Protein AF-A0A9D4TKI8-F1 (afdb_monomer)

Sequence (216 aa):
MGRTKKAGSKKVAPALKLKKTAAKPSKASKKAQAAAKAGPVVINRAPVLELWVAVVAERQGFSFDEGLTFGKLVAGWFAQSKGRALGIYERKEEPSEQKRQARERRDRELGVEHVDCFGLHCLALRVGNEMHAVADGKAISPGSVRGSLTRAFGDRLEDVKEAMETLAAAIPPERIGKVAYHLYERFRPEWHGWGVKGELDLGGLAALAQDWQAHV

pLDDT: mean 85.66, std 19.53, range [34.78, 98.88]

Secondary structure (DSSP, 8-state):
----------PPPPP-------PPPPHHHHHHHHHHHHSPEEE-HHHHHHHHHHHHHHHTT--HHHHHHHHHHHHHHHHHHHHHHTTSS--PPPPPHHHHHHHHHHHHHTT-EEEEETTEEEEEEEETTEEEEEETTEEPPHHHHHHHHHHHHGGGHHHHHHHHHHHHHTS-HHHHHHHHHHHHHHHSPPP-STT--EEE-HHHHHHHHHHHHHT-

Solvent-accessible surface area (backbone atoms only — not comparable to full-atom values): 12372 Å² total; per-residue (Å²): 141,82,85,92,85,92,86,78,93,75,84,84,79,83,82,81,79,80,77,84,72,84,73,80,78,49,75,66,56,50,50,51,50,51,54,62,66,68,50,60,47,78,31,47,56,52,62,54,46,16,52,49,35,10,48,45,21,32,55,61,70,44,51,55,56,33,10,32,14,43,5,52,50,53,32,48,52,53,50,53,54,51,30,41,76,70,66,75,34,80,81,72,76,79,73,52,70,68,58,49,52,53,48,52,51,50,37,55,76,67,54,50,41,81,42,86,46,59,68,37,80,39,48,23,29,74,56,89,96,42,55,20,20,50,56,97,91,36,71,42,57,33,69,61,43,51,55,51,44,43,68,67,45,47,92,47,39,63,64,52,48,53,37,48,43,52,33,49,67,53,40,57,51,91,50,37,32,81,45,46,61,64,53,44,69,73,49,50,31,58,87,76,59,87,93,39,61,19,56,32,48,62,67,59,35,50,50,53,22,52,56,47,57,76,74,111

Mean predicted aligned error: 10.01 Å

Foldseek 3Di:
DDDDDDDDDDDDDDDDPPDPDPDDDDPVRVVVVVVVLQFWFWFDLLLLQLLLQLLLVVLLVAHSLQSNQVSNVVSVVVLVVVCVVVVVDDPDDDDPPVRVVVVVVLCVVQVWDFDQTLLDTFTWGDDPNHTFGDDPSDGDGSVVSVVVSCVGRPPCSVVSSVLSNLQSVLDHSVCCSVCSVVLSVQQGFDDPDPPGTGTGRSVSSNVNSVVSNVVD

Organism: Chlorella vulgaris (NCBI:txid3077)

Structure (mmCIF, N/CA/C/O backbone):
data_AF-A0A9D4TKI8-F1
#
_entry.id   AF-A0A9D4TKI8-F1
#
loop_
_atom_site.group_PDB
_atom_site.id
_atom_site.type_symbol
_atom_site.label_atom_id
_atom_site.label_alt_id
_atom_site.label_comp_id
_atom_site.label_asym_id
_atom_site.label_entity_id
_atom_site.label_seq_id
_atom_site.pdbx_PDB_ins_code
_atom_site.Cartn_x
_atom_site.Cartn_y
_atom_site.Cartn_z
_atom_site.occupancy
_atom_site.B_iso_or_equiv
_atom_site.auth_seq_id
_atom_site.auth_comp_id
_atom_site.auth_asym_id
_atom_site.auth_atom_id
_atom_site.pdbx_PDB_model_num
ATOM 1 N N . MET A 1 1 ? -45.454 66.213 -38.219 1.00 44.28 1 MET A N 1
ATOM 2 C CA . MET A 1 1 ? -45.255 65.092 -37.267 1.00 44.28 1 MET A CA 1
ATOM 3 C C . MET A 1 1 ? -44.323 65.579 -36.161 1.00 44.28 1 MET A C 1
ATOM 5 O O . MET A 1 1 ? -43.303 66.133 -36.511 1.00 44.28 1 MET A O 1
ATOM 9 N N . GLY A 1 2 ? -44.533 65.513 -34.850 1.00 38.38 2 GLY A N 1
ATOM 10 C CA . GLY A 1 2 ? -45.479 64.808 -33.992 1.00 38.38 2 GLY A CA 1
ATOM 11 C C . GLY A 1 2 ? -44.755 64.497 -32.665 1.00 38.38 2 GLY A C 1
ATOM 12 O O . GLY A 1 2 ? -43.916 63.614 -32.659 1.00 38.38 2 GLY A O 1
ATOM 13 N N . ARG A 1 3 ? -45.068 65.254 -31.595 1.00 39.66 3 ARG A N 1
ATOM 14 C CA . ARG A 1 3 ? -45.023 64.917 -30.141 1.00 39.66 3 ARG A CA 1
ATOM 15 C C . ARG A 1 3 ? -43.783 64.178 -29.571 1.00 39.66 3 ARG A C 1
ATOM 17 O O . ARG A 1 3 ? -43.589 63.003 -29.818 1.00 39.66 3 ARG A O 1
ATOM 24 N N . THR A 1 4 ? -42.894 64.843 -28.819 1.00 37.59 4 THR A N 1
ATOM 25 C CA . THR A 1 4 ? -42.8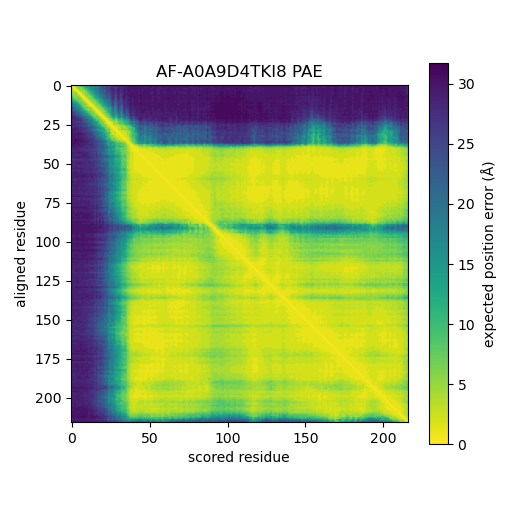75 65.086 -27.343 1.00 37.59 4 THR A CA 1
ATOM 26 C C . THR A 1 4 ? -42.580 63.899 -26.397 1.00 37.59 4 THR A C 1
ATOM 28 O O . THR A 1 4 ? -43.358 62.954 -26.355 1.00 37.59 4 THR A O 1
ATOM 31 N N . LYS A 1 5 ? -41.616 64.153 -25.480 1.00 38.09 5 LYS A N 1
ATOM 32 C CA . LYS A 1 5 ? -41.401 63.691 -24.072 1.00 38.09 5 LYS A CA 1
ATOM 33 C C . LYS A 1 5 ? -40.197 62.754 -23.854 1.00 38.09 5 LYS A C 1
ATOM 35 O O . LYS A 1 5 ? -40.147 61.672 -24.409 1.00 38.09 5 LYS A O 1
ATOM 40 N N . LYS A 1 6 ? -39.122 63.216 -23.191 1.00 41.97 6 LYS A N 1
ATOM 41 C CA . LYS A 1 6 ? -38.879 63.373 -21.726 1.00 41.97 6 LYS A CA 1
ATOM 42 C C . LYS A 1 6 ? -38.893 62.045 -20.955 1.00 41.97 6 LYS A C 1
ATOM 44 O O . LYS A 1 6 ? -39.964 61.491 -20.754 1.00 41.97 6 LYS A O 1
ATOM 49 N N . ALA A 1 7 ? -37.735 61.666 -20.414 1.00 36.53 7 ALA A N 1
ATOM 50 C CA . ALA A 1 7 ? -37.495 61.134 -19.059 1.00 36.53 7 ALA A CA 1
ATOM 51 C C . ALA A 1 7 ? -36.036 60.639 -19.047 1.00 36.53 7 ALA A C 1
ATOM 53 O O . ALA A 1 7 ? -35.630 59.934 -19.955 1.00 36.53 7 ALA A O 1
ATOM 54 N N . GLY A 1 8 ? -35.147 61.038 -18.147 1.00 34.78 8 GLY A N 1
ATOM 55 C CA . GLY A 1 8 ? -35.309 61.107 -16.703 1.00 34.78 8 GLY A CA 1
ATOM 56 C C . GLY A 1 8 ? -34.177 60.261 -16.122 1.00 34.78 8 GLY A C 1
ATOM 57 O O . GLY A 1 8 ? -34.277 59.039 -16.088 1.00 34.78 8 GLY A O 1
ATOM 58 N N . SER A 1 9 ? -33.078 60.911 -15.735 1.00 39.28 9 SER A N 1
ATOM 59 C CA . SER A 1 9 ? -31.908 60.268 -15.136 1.00 39.28 9 SER A CA 1
ATOM 60 C C . SER A 1 9 ? -32.300 59.512 -13.866 1.00 39.28 9 SER A C 1
ATOM 62 O O . SER A 1 9 ? -32.603 60.125 -12.842 1.00 39.28 9 SER A O 1
ATOM 64 N N . LYS A 1 10 ? -32.273 58.176 -13.910 1.00 41.59 10 LYS A N 1
ATOM 65 C CA . LYS A 1 10 ? -32.307 57.339 -12.706 1.00 41.59 10 LYS A CA 1
ATOM 66 C C . LYS A 1 10 ? -30.876 57.041 -12.268 1.00 41.59 10 LYS A C 1
ATOM 68 O O . LYS A 1 10 ? -30.120 56.387 -12.977 1.00 41.59 10 LYS A O 1
ATOM 73 N N . LYS A 1 11 ? -30.539 57.544 -11.077 1.00 40.75 11 LYS A N 1
ATOM 74 C CA . LYS A 1 11 ? -29.357 57.181 -10.290 1.00 40.75 11 LYS A CA 1
ATOM 75 C C . LYS A 1 11 ? -29.268 55.658 -10.164 1.00 40.75 11 LYS A C 1
ATOM 77 O O . LYS A 1 11 ? -30.222 55.016 -9.729 1.00 40.75 11 LYS A O 1
ATOM 82 N N . VAL A 1 12 ? -28.112 55.113 -10.518 1.00 39.03 12 VAL A N 1
ATOM 83 C CA . VAL A 1 12 ? -27.767 53.703 -10.328 1.00 39.03 12 VAL A CA 1
ATOM 84 C C . VAL A 1 12 ? -27.390 53.517 -8.856 1.00 39.03 12 VAL A C 1
ATOM 86 O O . VAL A 1 12 ? -26.476 54.178 -8.364 1.00 39.03 12 VAL A O 1
ATOM 89 N N . ALA A 1 13 ? -28.127 52.676 -8.132 1.00 42.41 13 ALA A N 1
ATOM 90 C CA . ALA A 1 13 ? -27.773 52.269 -6.774 1.00 42.41 13 ALA A CA 1
ATOM 91 C C . ALA A 1 13 ? -26.639 51.223 -6.818 1.00 42.41 13 ALA A C 1
ATOM 93 O O . ALA A 1 13 ? -26.621 50.397 -7.735 1.00 42.41 13 ALA A O 1
ATOM 94 N N . PRO A 1 14 ? -25.697 51.213 -5.858 1.00 38.53 14 PRO A N 1
ATOM 95 C CA . PRO A 1 14 ? -24.629 50.223 -5.835 1.00 38.53 14 PRO A CA 1
ATOM 96 C C . PRO A 1 14 ? -25.154 48.847 -5.398 1.00 38.53 14 PRO A C 1
ATOM 98 O O . PRO A 1 14 ? -25.931 48.722 -4.452 1.00 38.53 14 PRO A O 1
ATOM 101 N N . ALA A 1 15 ? -24.699 47.807 -6.098 1.00 41.38 15 ALA A N 1
ATOM 102 C CA . ALA A 1 15 ? -25.021 46.416 -5.815 1.00 41.38 15 ALA A CA 1
ATOM 103 C C . ALA A 1 15 ? -24.480 45.990 -4.437 1.00 41.38 15 ALA A C 1
ATOM 105 O O . ALA A 1 15 ? -23.271 45.999 -4.190 1.00 41.38 15 ALA A O 1
ATOM 106 N N . LEU A 1 16 ? -25.384 45.583 -3.544 1.00 36.03 16 LEU A N 1
ATOM 107 C CA . LEU A 1 16 ? -25.057 44.930 -2.278 1.00 36.03 16 LEU A CA 1
ATOM 108 C C . LEU A 1 16 ? -24.395 43.574 -2.562 1.00 36.03 16 LEU A C 1
ATOM 110 O O . LEU A 1 16 ? -25.039 42.629 -3.015 1.00 36.03 16 LEU A O 1
ATOM 114 N N . LYS A 1 17 ? -23.094 43.466 -2.273 1.00 37.94 17 LYS A N 1
ATOM 115 C CA . LYS A 1 17 ? -22.381 42.184 -2.216 1.00 37.94 17 LYS A CA 1
ATOM 116 C C . LYS A 1 17 ? -22.928 41.371 -1.038 1.00 37.94 17 LYS A C 1
ATOM 118 O O . LYS A 1 17 ? -22.597 41.663 0.111 1.00 37.94 17 LYS A O 1
ATOM 123 N N . LEU A 1 18 ? -23.721 40.331 -1.310 1.00 37.03 18 LEU A N 1
ATOM 124 C CA . LEU A 1 18 ? -24.018 39.303 -0.312 1.00 37.03 18 LEU A CA 1
ATOM 125 C C . LEU A 1 18 ? -22.721 38.563 0.037 1.00 37.03 18 LEU A C 1
ATOM 127 O O . LEU A 1 18 ? -22.211 37.752 -0.737 1.00 37.03 18 LEU A O 1
ATOM 131 N N . LYS A 1 19 ? -22.182 38.846 1.224 1.00 37.09 19 LYS A N 1
ATOM 132 C CA . LYS A 1 19 ? -21.153 38.017 1.853 1.00 37.09 19 LYS A CA 1
ATOM 133 C C . LYS A 1 19 ? -21.781 36.655 2.162 1.00 37.09 19 LYS A C 1
ATOM 135 O O . LYS A 1 19 ? -22.652 36.567 3.022 1.00 37.09 19 LYS A O 1
ATOM 140 N N . LYS A 1 20 ? -21.337 35.594 1.479 1.00 39.62 20 LYS A N 1
ATOM 141 C CA . LYS A 1 20 ? -21.584 34.211 1.912 1.00 39.62 20 LYS A CA 1
ATOM 142 C C . LYS A 1 20 ? -20.847 33.998 3.233 1.00 39.62 20 LYS A C 1
ATOM 144 O O . LYS A 1 20 ? -19.647 33.742 3.244 1.00 39.62 20 LYS A O 1
ATOM 149 N N . THR A 1 21 ? -21.549 34.140 4.347 1.00 38.88 21 THR A N 1
ATOM 150 C CA . THR A 1 21 ? -21.082 33.621 5.629 1.00 38.88 21 THR A CA 1
ATOM 151 C C . THR A 1 21 ? -21.304 32.110 5.607 1.00 38.88 21 THR A C 1
ATOM 153 O O . THR A 1 21 ? -22.425 31.633 5.446 1.00 38.88 21 THR A O 1
ATOM 156 N N . ALA A 1 22 ? -20.222 31.334 5.691 1.00 48.00 22 ALA A N 1
ATOM 157 C CA . ALA A 1 22 ? -20.318 29.892 5.869 1.00 48.00 22 ALA A CA 1
ATOM 158 C C . ALA A 1 22 ? -20.929 29.624 7.254 1.00 48.00 22 ALA A C 1
ATOM 160 O O . ALA A 1 22 ? -20.265 29.771 8.280 1.00 48.00 22 ALA A O 1
ATOM 161 N N . ALA A 1 23 ? -22.222 29.305 7.291 1.00 53.53 23 ALA A N 1
ATOM 162 C CA . ALA A 1 23 ? -22.902 28.914 8.516 1.00 53.53 23 ALA A CA 1
ATOM 163 C C . ALA A 1 23 ? -22.333 27.574 9.010 1.00 53.53 23 ALA A C 1
ATOM 165 O O . ALA A 1 23 ? -22.207 26.623 8.237 1.00 53.53 23 ALA A O 1
ATOM 166 N N . LYS A 1 24 ? -21.987 27.492 10.303 1.00 45.59 24 LYS A N 1
ATOM 167 C CA . LYS A 1 24 ? -21.571 26.230 10.935 1.00 45.59 24 LYS A CA 1
ATOM 168 C C . LYS A 1 24 ? -22.687 25.185 10.761 1.00 45.59 24 LYS A C 1
ATOM 170 O O . LYS A 1 24 ? -23.847 25.509 11.022 1.00 45.59 24 LYS A O 1
ATOM 175 N N . PRO A 1 25 ? -22.362 23.943 10.363 1.00 50.66 25 PRO A N 1
ATOM 176 C CA . PRO A 1 25 ? -23.371 22.921 10.123 1.00 50.66 25 PRO A CA 1
ATOM 177 C C . PRO A 1 25 ? -24.132 22.594 11.412 1.00 50.66 25 PRO A C 1
ATOM 179 O O . PRO A 1 25 ? -23.543 22.471 12.493 1.00 50.66 25 PRO A O 1
ATOM 182 N N . SER A 1 26 ? -25.453 22.462 11.284 1.00 61.09 26 SER A N 1
ATOM 183 C CA . SER A 1 26 ? -26.361 22.147 12.38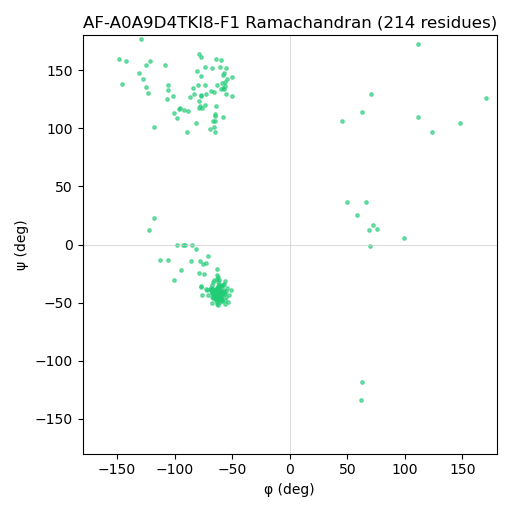8 1.00 61.09 26 SER A CA 1
ATOM 184 C C . SER A 1 26 ? -26.076 20.759 12.975 1.00 61.09 26 SER A C 1
ATOM 186 O O . SER A 1 26 ? -25.499 19.889 12.323 1.00 61.09 26 SER A O 1
ATOM 188 N N . LYS A 1 27 ? -26.518 20.515 14.215 1.00 52.53 27 LYS A N 1
ATOM 189 C CA . LYS A 1 27 ? -26.339 19.227 14.913 1.00 52.53 27 LYS A CA 1
ATOM 190 C C . LYS A 1 27 ? -26.943 18.045 14.129 1.00 52.53 27 LYS A C 1
ATOM 192 O O . LYS A 1 27 ? -26.369 16.963 14.122 1.00 52.53 27 LYS A O 1
ATOM 197 N N . ALA A 1 28 ? -28.048 18.275 13.413 1.00 50.59 28 ALA A N 1
ATOM 198 C CA . ALA A 1 28 ? -28.667 17.296 12.517 1.00 50.59 28 ALA A CA 1
ATOM 199 C C . ALA A 1 28 ? -27.841 17.059 11.239 1.00 50.59 28 ALA A C 1
ATOM 201 O O . ALA A 1 28 ? -27.674 15.914 10.832 1.00 50.59 28 ALA A O 1
ATOM 202 N N . SER A 1 29 ? -27.250 18.111 10.659 1.00 58.97 29 SER A N 1
ATOM 203 C CA . SER A 1 29 ? -26.346 17.990 9.505 1.00 58.97 29 SER A CA 1
ATOM 204 C C . SER A 1 29 ? -25.055 17.251 9.869 1.00 58.97 29 SER A C 1
ATOM 206 O O . SER A 1 29 ? -24.620 16.385 9.118 1.00 58.97 29 SER A O 1
ATOM 208 N N . LYS A 1 30 ? -24.509 17.487 11.070 1.00 53.88 30 LYS A N 1
ATOM 209 C CA . LYS A 1 30 ? -23.382 16.713 11.610 1.00 53.88 30 LYS A CA 1
ATOM 210 C C . LYS A 1 30 ? -23.737 15.249 11.860 1.00 53.88 30 LYS A C 1
ATOM 212 O O . LYS A 1 30 ? -22.931 14.383 11.556 1.00 53.88 30 LYS A O 1
ATOM 217 N N . LYS A 1 31 ? -24.931 14.957 12.386 1.00 46.84 31 LYS A N 1
ATOM 218 C CA . LYS A 1 31 ? -25.384 13.575 12.616 1.00 46.84 31 LYS A CA 1
ATOM 219 C C . LYS A 1 31 ? -25.615 12.825 11.297 1.00 46.84 31 LYS A C 1
ATOM 221 O O . LYS A 1 31 ? -25.236 11.667 11.198 1.00 46.84 31 LYS A O 1
ATOM 226 N N . ALA A 1 32 ? -26.157 13.494 10.278 1.00 52.69 32 ALA A N 1
ATOM 227 C CA . ALA A 1 32 ? -26.298 12.937 8.932 1.00 52.69 32 ALA A CA 1
ATOM 228 C C . ALA A 1 32 ? -24.940 12.743 8.231 1.00 52.69 32 ALA A C 1
ATOM 230 O O . ALA A 1 32 ? -24.736 11.721 7.592 1.00 52.69 32 ALA A O 1
ATOM 231 N N . GLN A 1 33 ? -23.989 13.669 8.400 1.00 54.06 33 GLN A N 1
ATOM 232 C CA . GLN A 1 33 ? -22.613 13.525 7.901 1.00 54.06 33 GLN A CA 1
ATOM 233 C C . GLN A 1 33 ? -21.854 12.401 8.617 1.00 54.06 33 GLN A C 1
ATOM 235 O O . GLN A 1 33 ? -21.153 11.638 7.966 1.00 54.06 33 GLN A O 1
ATOM 240 N N . ALA A 1 34 ? -22.030 12.249 9.932 1.00 54.47 34 ALA A N 1
ATOM 241 C CA . ALA A 1 34 ? -21.448 11.150 10.701 1.00 54.47 34 ALA A CA 1
ATOM 242 C C . ALA A 1 34 ? -22.060 9.791 10.319 1.00 54.47 34 ALA A C 1
ATOM 244 O O . ALA A 1 34 ? -21.335 8.816 10.177 1.00 54.47 34 ALA A O 1
ATOM 245 N N . ALA A 1 35 ? -23.376 9.730 10.088 1.00 53.78 35 ALA A N 1
ATOM 246 C CA . ALA A 1 35 ? -24.044 8.520 9.608 1.00 53.78 35 ALA A CA 1
ATOM 247 C C . ALA A 1 35 ? -23.663 8.174 8.155 1.00 53.78 35 ALA A C 1
ATOM 249 O O . ALA A 1 35 ? -23.442 7.009 7.847 1.00 53.78 35 ALA A O 1
ATOM 250 N N . ALA A 1 36 ? -23.506 9.169 7.273 1.00 54.78 36 ALA A N 1
ATOM 251 C CA . ALA A 1 36 ? -22.992 8.967 5.915 1.00 54.78 36 ALA A CA 1
ATOM 252 C C . ALA A 1 36 ? -21.514 8.523 5.908 1.00 54.78 36 ALA A C 1
ATOM 254 O O . ALA A 1 36 ? -21.113 7.730 5.059 1.00 54.78 36 ALA A O 1
ATOM 255 N N . LYS A 1 37 ? -20.718 8.973 6.888 1.00 61.91 37 LYS A N 1
ATOM 256 C CA . LYS A 1 37 ? -19.360 8.471 7.155 1.00 61.91 37 LYS A CA 1
ATOM 257 C C . LYS A 1 37 ? -19.322 7.074 7.784 1.00 61.91 37 LYS A C 1
ATOM 259 O O . LYS A 1 37 ? -18.269 6.452 7.764 1.00 61.91 37 LYS A O 1
ATOM 264 N N . ALA A 1 38 ? -20.430 6.569 8.322 1.00 68.38 38 ALA A N 1
ATOM 265 C CA . ALA A 1 38 ? -20.489 5.235 8.922 1.00 68.38 38 ALA A CA 1
ATOM 266 C C . ALA A 1 38 ? -20.766 4.119 7.897 1.00 68.38 38 ALA A C 1
ATOM 268 O O . ALA A 1 38 ? -20.583 2.950 8.212 1.00 68.38 38 ALA A O 1
ATOM 269 N N . GLY A 1 39 ? -21.206 4.462 6.680 1.00 81.62 39 GLY A N 1
ATOM 270 C CA . GLY A 1 39 ? -21.474 3.486 5.622 1.00 81.62 39 GLY A CA 1
ATOM 271 C C . GLY A 1 39 ? -20.206 2.957 4.930 1.00 81.62 39 GLY A C 1
ATOM 272 O O . GLY A 1 39 ? -19.151 3.615 4.988 1.00 81.62 39 GLY A O 1
ATOM 273 N N . PRO A 1 40 ? -20.315 1.807 4.235 1.00 89.12 40 PRO A N 1
ATOM 274 C CA . PRO A 1 40 ? -19.208 1.215 3.492 1.00 89.12 40 PRO A CA 1
ATOM 275 C C . PRO A 1 40 ? -18.699 2.152 2.391 1.00 89.12 40 PRO A C 1
ATOM 277 O O . PRO A 1 40 ? -19.430 2.990 1.856 1.00 89.12 40 PRO A O 1
ATOM 280 N N . VAL A 1 41 ? -17.422 2.013 2.040 1.00 95.81 41 VAL A N 1
ATOM 281 C CA . VAL A 1 41 ? -16.788 2.787 0.965 1.00 95.81 41 VAL A CA 1
ATOM 282 C C . VAL A 1 41 ? -16.821 1.971 -0.326 1.00 95.81 41 VAL A C 1
ATOM 284 O O . VAL A 1 41 ? -16.207 0.912 -0.405 1.00 95.81 41 VAL A O 1
ATOM 287 N N . VAL A 1 42 ? -17.506 2.462 -1.363 1.00 96.94 42 VAL A N 1
ATOM 288 C CA . VAL A 1 42 ? -17.563 1.788 -2.674 1.00 96.94 42 VAL A CA 1
ATOM 289 C C . VAL A 1 42 ? -16.304 2.104 -3.480 1.00 96.94 42 VAL A C 1
ATOM 291 O O . VAL A 1 42 ? -16.151 3.201 -4.027 1.00 96.94 42 VAL A O 1
ATOM 294 N N . ILE A 1 43 ? -15.391 1.140 -3.582 1.00 97.62 43 ILE A N 1
ATOM 295 C CA . ILE A 1 43 ? -14.057 1.355 -4.148 1.00 97.62 43 ILE A CA 1
ATOM 296 C C . ILE A 1 43 ? -13.498 0.121 -4.864 1.00 97.62 43 ILE A C 1
ATOM 298 O O . ILE A 1 43 ? -13.921 -1.016 -4.668 1.00 97.62 43 ILE A O 1
ATOM 302 N N . ASN A 1 44 ? -12.526 0.349 -5.745 1.00 97.56 44 ASN A N 1
ATOM 303 C CA . ASN A 1 44 ? -11.741 -0.717 -6.349 1.00 97.56 44 ASN A CA 1
ATOM 304 C C . ASN A 1 44 ? -10.744 -1.316 -5.345 1.00 97.56 44 ASN A C 1
ATOM 306 O O . ASN A 1 44 ? -10.222 -0.636 -4.467 1.00 97.56 44 ASN A O 1
ATOM 310 N N . ARG A 1 45 ? -10.389 -2.585 -5.551 1.00 97.25 45 ARG A N 1
ATOM 311 C CA . ARG A 1 45 ? -9.418 -3.311 -4.717 1.00 97.25 45 ARG A CA 1
ATOM 312 C C . ARG A 1 45 ? -8.002 -2.730 -4.716 1.00 97.25 45 ARG A C 1
ATOM 314 O O . ARG A 1 45 ? -7.312 -2.855 -3.710 1.00 97.25 45 ARG A O 1
ATOM 321 N N . ALA A 1 46 ? -7.561 -2.142 -5.832 1.00 97.31 46 ALA A N 1
ATOM 322 C CA . ALA A 1 46 ? -6.179 -1.685 -5.989 1.00 97.31 46 ALA A CA 1
ATOM 323 C C . ALA A 1 46 ? -5.828 -0.493 -5.075 1.00 97.31 46 ALA A C 1
ATOM 325 O O . ALA A 1 46 ? -4.869 -0.639 -4.326 1.00 97.31 46 ALA A O 1
ATOM 326 N N . PRO A 1 47 ? -6.611 0.606 -5.021 1.00 98.38 47 PRO A N 1
ATOM 327 C CA . PRO A 1 47 ? -6.381 1.674 -4.044 1.00 98.38 47 PRO A CA 1
ATOM 328 C C . PRO A 1 47 ? -6.414 1.194 -2.588 1.00 98.38 47 PRO A C 1
ATOM 330 O O . PRO A 1 47 ? -5.648 1.685 -1.768 1.00 98.38 47 PRO A O 1
ATOM 333 N N . VAL A 1 48 ? -7.264 0.210 -2.270 1.00 98.50 48 VAL A N 1
ATOM 334 C CA . VAL A 1 48 ? -7.322 -0.387 -0.924 1.00 98.50 48 VAL A CA 1
ATOM 335 C C . VAL A 1 48 ? -6.036 -1.134 -0.593 1.00 98.50 48 VAL A C 1
ATOM 337 O O . VAL A 1 48 ? -5.498 -0.955 0.494 1.00 98.50 48 VAL A O 1
ATOM 340 N N . LEU A 1 49 ? -5.518 -1.939 -1.525 1.00 98.69 49 LEU A N 1
ATOM 341 C CA . LEU A 1 49 ? -4.244 -2.633 -1.332 1.00 98.69 49 LEU A CA 1
ATOM 342 C C . LEU A 1 49 ? -3.076 -1.650 -1.223 1.00 98.69 49 LEU A C 1
ATOM 344 O O . LEU A 1 49 ? -2.222 -1.813 -0.365 1.00 98.69 49 LEU A O 1
ATOM 348 N N . GLU A 1 50 ? -3.056 -0.628 -2.077 1.00 98.69 50 GLU A N 1
ATOM 349 C CA . GLU A 1 50 ? -2.018 0.402 -2.101 1.00 98.69 50 GLU A CA 1
ATOM 350 C C . GLU A 1 50 ? -1.937 1.159 -0.767 1.00 98.69 50 GLU A C 1
ATOM 352 O O . GLU A 1 50 ? -0.852 1.275 -0.201 1.00 98.69 50 GLU A O 1
ATOM 357 N N . LEU A 1 51 ? -3.079 1.588 -0.214 1.00 98.88 51 LEU A N 1
ATOM 358 C CA . LEU A 1 51 ? -3.127 2.228 1.103 1.00 98.88 51 LEU A CA 1
ATOM 359 C C . LEU A 1 51 ? -2.745 1.261 2.234 1.00 98.88 51 LEU A C 1
ATOM 361 O O . LEU A 1 51 ? -1.990 1.636 3.128 1.00 98.88 51 LEU A O 1
ATOM 365 N N . TRP A 1 52 ? -3.220 0.014 2.182 1.00 98.81 52 TRP A 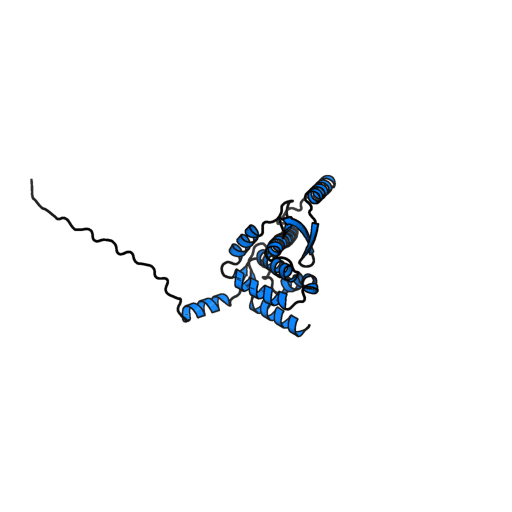N 1
ATOM 366 C CA . TRP A 1 52 ? -2.908 -0.976 3.213 1.00 98.81 52 TRP A CA 1
ATOM 367 C C . TRP A 1 52 ? -1.415 -1.301 3.279 1.00 98.81 52 TRP A C 1
ATOM 369 O O . TRP A 1 52 ? -0.844 -1.353 4.364 1.00 98.81 52 TRP A O 1
ATOM 379 N N . VAL A 1 53 ? -0.757 -1.460 2.129 1.00 98.88 53 VAL A N 1
ATOM 380 C CA . VAL A 1 53 ? 0.697 -1.661 2.070 1.00 98.88 53 VAL A CA 1
ATOM 381 C C . VAL A 1 53 ? 1.436 -0.469 2.678 1.00 98.88 53 VAL A C 1
ATOM 383 O O . VAL A 1 53 ? 2.393 -0.684 3.413 1.00 98.88 53 VAL A O 1
ATOM 386 N N . ALA A 1 54 ? 0.982 0.764 2.432 1.00 98.88 54 ALA A N 1
ATOM 387 C CA . ALA A 1 54 ? 1.609 1.950 3.009 1.00 98.88 54 ALA A CA 1
ATOM 388 C C . ALA A 1 54 ? 1.523 1.975 4.542 1.00 98.88 54 ALA A C 1
ATOM 390 O O . ALA A 1 54 ? 2.527 2.209 5.209 1.00 98.88 54 ALA A O 1
ATOM 391 N N . VAL A 1 55 ? 0.353 1.646 5.097 1.00 98.81 55 VAL A N 1
ATOM 392 C CA . VAL A 1 55 ? 0.153 1.523 6.551 1.00 98.81 55 VAL A CA 1
ATOM 393 C C . VAL A 1 55 ? 1.012 0.401 7.144 1.00 98.81 55 VAL A C 1
ATOM 3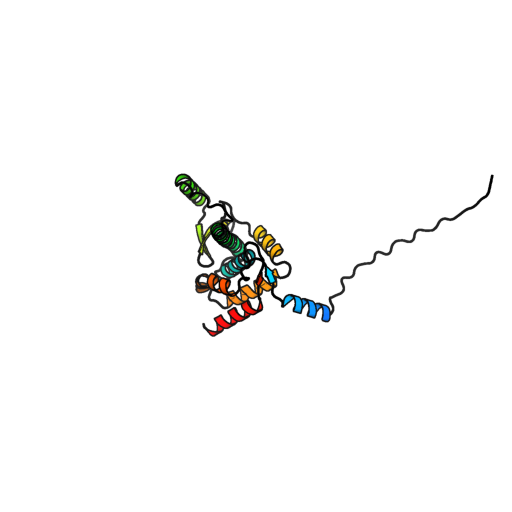95 O O . VAL A 1 55 ? 1.619 0.557 8.202 1.00 98.81 55 VAL A O 1
ATOM 398 N N . VAL A 1 56 ? 1.104 -0.742 6.461 1.00 98.75 56 VAL A N 1
ATOM 399 C CA . VAL A 1 56 ? 1.952 -1.858 6.900 1.00 98.75 56 VAL A CA 1
ATOM 400 C C . VAL A 1 56 ? 3.430 -1.478 6.862 1.00 98.75 56 VAL A C 1
ATOM 402 O O . VAL A 1 56 ? 4.151 -1.808 7.797 1.00 98.75 56 VAL A O 1
ATOM 405 N N . ALA A 1 57 ? 3.883 -0.774 5.824 1.00 98.62 57 ALA A N 1
ATOM 406 C CA . ALA A 1 57 ? 5.257 -0.293 5.724 1.00 98.62 57 ALA A CA 1
ATOM 407 C C . ALA A 1 57 ? 5.597 0.660 6.878 1.00 98.62 57 ALA A C 1
ATOM 409 O O . ALA A 1 57 ? 6.627 0.493 7.527 1.00 98.62 57 ALA A O 1
ATOM 410 N N . GLU A 1 58 ? 4.699 1.592 7.201 1.00 98.50 58 GLU A N 1
ATOM 411 C CA . GLU A 1 58 ? 4.863 2.478 8.356 1.00 98.50 58 GLU A CA 1
ATOM 412 C C . GLU A 1 58 ? 4.964 1.681 9.662 1.00 98.50 58 GLU A C 1
ATOM 414 O O . GLU A 1 58 ? 5.863 1.900 10.477 1.00 98.50 58 GLU A O 1
ATOM 419 N N . ARG A 1 59 ? 4.128 0.646 9.821 1.00 97.94 59 ARG A N 1
ATOM 420 C CA . ARG A 1 59 ? 4.219 -0.275 10.961 1.00 97.94 59 ARG A CA 1
ATOM 421 C C . ARG A 1 59 ? 5.531 -1.067 11.001 1.00 97.94 59 ARG A C 1
ATOM 423 O O . ARG A 1 59 ? 5.949 -1.461 12.086 1.00 97.94 59 ARG A O 1
ATOM 430 N N . GLN A 1 60 ? 6.178 -1.291 9.859 1.00 97.56 60 GLN A N 1
ATOM 431 C CA . GLN A 1 60 ? 7.493 -1.932 9.736 1.00 97.56 60 GLN A CA 1
ATOM 432 C C . GLN A 1 60 ? 8.670 -0.954 9.923 1.00 97.56 60 GLN A C 1
ATOM 434 O O . GLN A 1 60 ? 9.819 -1.390 9.891 1.00 97.56 60 GLN A O 1
ATOM 439 N N . GLY A 1 61 ? 8.403 0.336 10.163 1.00 97.25 61 GLY A N 1
ATOM 440 C CA . GLY A 1 61 ? 9.417 1.352 10.461 1.00 97.25 61 GLY A CA 1
ATOM 441 C C . GLY A 1 61 ? 9.825 2.235 9.279 1.00 97.25 61 GLY A C 1
ATOM 442 O O . GLY A 1 61 ? 10.739 3.042 9.431 1.00 97.25 61 GLY A O 1
ATOM 443 N N . PHE A 1 62 ? 9.163 2.107 8.128 1.00 97.94 62 PHE A N 1
ATOM 444 C CA . PHE A 1 62 ? 9.324 3.042 7.012 1.00 97.94 62 PHE A CA 1
ATOM 445 C C . PHE A 1 62 ? 8.533 4.336 7.256 1.00 97.94 62 PHE A C 1
ATOM 447 O O . PHE A 1 62 ? 7.625 4.385 8.085 1.00 97.94 62 PHE A O 1
ATOM 454 N N . SER A 1 63 ? 8.837 5.394 6.510 1.00 98.31 63 SER A N 1
ATOM 455 C CA . SER A 1 63 ? 7.958 6.554 6.403 1.00 98.31 63 SER A CA 1
ATOM 456 C C . SER A 1 63 ? 6.672 6.164 5.665 1.00 98.31 63 SER A C 1
ATOM 458 O O . SER A 1 63 ? 6.655 5.270 4.811 1.00 98.31 63 SER A O 1
ATOM 460 N N . PHE A 1 64 ? 5.570 6.857 5.953 1.00 98.38 64 PHE A N 1
ATOM 461 C CA . PHE A 1 64 ? 4.335 6.647 5.199 1.00 98.38 64 PHE A CA 1
ATOM 462 C C . PHE A 1 64 ? 4.522 6.947 3.701 1.00 98.38 64 PHE A C 1
ATOM 464 O O . PHE A 1 64 ? 3.947 6.254 2.865 1.00 98.38 64 PHE A O 1
ATOM 471 N N . ASP A 1 65 ? 5.351 7.936 3.342 1.00 98.50 65 ASP A N 1
ATOM 472 C CA . ASP A 1 65 ? 5.643 8.271 1.943 1.00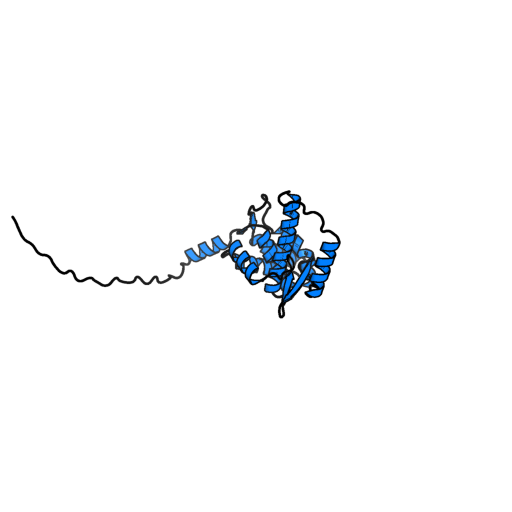 98.50 65 ASP A CA 1
ATOM 473 C C . ASP A 1 65 ? 6.432 7.152 1.241 1.00 98.50 65 ASP A C 1
ATOM 475 O O . ASP A 1 65 ? 6.062 6.769 0.129 1.00 98.50 65 ASP A O 1
ATOM 479 N N . GLU A 1 66 ? 7.425 6.537 1.894 1.00 98.62 66 GLU A N 1
ATOM 480 C CA . GLU A 1 66 ? 8.067 5.306 1.402 1.00 98.62 66 GLU A CA 1
ATOM 481 C C . GLU A 1 66 ? 7.015 4.204 1.191 1.00 98.62 66 GLU A C 1
ATOM 483 O O . GLU A 1 66 ? 6.918 3.614 0.107 1.00 98.62 66 GLU A O 1
ATOM 488 N N . GLY A 1 67 ? 6.147 4.006 2.188 1.00 98.69 67 GLY A N 1
ATOM 489 C CA . GLY A 1 67 ? 5.016 3.083 2.151 1.00 98.69 67 GLY A CA 1
ATOM 490 C C . GLY A 1 67 ? 4.094 3.267 0.945 1.00 98.69 67 GLY A C 1
ATOM 491 O O . GLY A 1 67 ? 3.723 2.285 0.298 1.00 98.69 67 GLY A O 1
ATOM 492 N N . LEU A 1 68 ? 3.757 4.511 0.589 1.00 98.81 68 LEU A N 1
ATOM 493 C CA . LEU A 1 68 ? 2.949 4.820 -0.595 1.00 98.81 68 LEU A CA 1
ATOM 494 C C . LEU A 1 68 ? 3.609 4.297 -1.878 1.00 98.81 68 LEU A C 1
ATOM 496 O O . LEU A 1 68 ? 2.935 3.736 -2.748 1.00 98.81 68 LEU A O 1
ATOM 500 N N . THR A 1 69 ? 4.930 4.437 -2.001 1.00 98.75 69 THR A N 1
ATOM 501 C CA . THR A 1 69 ? 5.655 3.937 -3.177 1.00 98.75 69 THR A CA 1
ATOM 502 C C . THR A 1 69 ? 5.626 2.408 -3.253 1.00 98.75 69 THR A C 1
ATOM 504 O O . THR A 1 69 ? 5.340 1.855 -4.322 1.00 98.75 69 THR A O 1
ATOM 507 N N . PHE A 1 70 ? 5.824 1.717 -2.124 1.00 98.75 70 PHE A N 1
ATOM 508 C CA . PHE A 1 70 ? 5.713 0.258 -2.046 1.00 98.75 70 PHE A CA 1
ATOM 509 C C . PHE A 1 70 ? 4.298 -0.214 -2.378 1.00 98.75 70 PHE A C 1
ATOM 511 O O . PHE A 1 70 ? 4.124 -1.143 -3.168 1.00 98.75 70 PHE A O 1
ATOM 518 N N . GLY A 1 71 ? 3.278 0.469 -1.856 1.00 98.56 71 GLY A N 1
ATOM 519 C CA . GLY A 1 71 ? 1.883 0.160 -2.144 1.00 98.56 71 GLY A CA 1
ATOM 520 C C . GLY A 1 71 ? 1.564 0.240 -3.626 1.00 98.56 71 GLY A C 1
ATOM 521 O O . GLY A 1 71 ? 0.917 -0.661 -4.169 1.00 98.56 71 GLY A O 1
ATOM 522 N N . LYS A 1 72 ? 2.085 1.261 -4.313 1.00 98.50 72 LYS A N 1
ATOM 523 C CA . LYS A 1 72 ? 1.904 1.407 -5.757 1.00 98.50 72 LYS A CA 1
ATOM 524 C C . LYS A 1 72 ? 2.521 0.248 -6.532 1.00 98.50 72 LYS A C 1
ATOM 526 O O . LYS A 1 72 ? 1.896 -0.272 -7.461 1.00 98.50 72 LYS A O 1
ATOM 531 N N . LEU A 1 73 ? 3.736 -0.149 -6.154 1.00 98.38 73 LEU A N 1
ATOM 532 C CA . LEU A 1 73 ? 4.458 -1.258 -6.770 1.00 98.38 73 LEU A CA 1
ATOM 533 C C . LEU A 1 73 ? 3.695 -2.581 -6.590 1.00 98.38 73 LEU A C 1
ATOM 535 O O . LEU A 1 73 ? 3.383 -3.252 -7.576 1.00 98.38 73 LEU A O 1
ATOM 539 N N . VAL A 1 74 ? 3.325 -2.911 -5.349 1.00 98.38 74 VAL A N 1
ATOM 540 C CA . VAL A 1 74 ? 2.630 -4.159 -4.991 1.00 98.38 74 VAL A CA 1
ATOM 541 C C . VAL A 1 74 ? 1.254 -4.247 -5.654 1.00 98.38 74 VAL A C 1
ATOM 543 O O . VAL A 1 74 ? 0.927 -5.259 -6.284 1.00 98.38 74 VAL A O 1
ATOM 546 N N . ALA A 1 75 ? 0.453 -3.178 -5.592 1.00 97.81 75 ALA A N 1
ATOM 547 C CA . ALA A 1 75 ? -0.847 -3.141 -6.258 1.00 97.81 75 ALA A CA 1
ATOM 548 C C . ALA A 1 75 ? -0.708 -3.287 -7.784 1.00 97.81 75 ALA A C 1
ATOM 550 O O . ALA A 1 75 ? -1.502 -3.992 -8.416 1.00 97.81 75 ALA A O 1
ATOM 551 N N . GLY A 1 76 ? 0.333 -2.685 -8.371 1.00 96.38 76 GLY A N 1
ATOM 552 C CA . GLY A 1 76 ? 0.684 -2.844 -9.780 1.00 96.38 76 GLY A CA 1
ATOM 553 C C . GLY A 1 76 ? 0.990 -4.295 -10.151 1.00 96.38 76 GLY A C 1
ATOM 554 O O . GLY A 1 76 ? 0.441 -4.804 -11.130 1.00 96.38 76 GLY A O 1
ATOM 555 N N . TRP A 1 77 ? 1.802 -4.996 -9.356 1.00 95.81 77 TRP A N 1
ATOM 556 C CA . TRP A 1 77 ? 2.118 -6.410 -9.583 1.00 95.81 77 TRP A CA 1
ATOM 557 C C . TRP A 1 77 ? 0.879 -7.300 -9.570 1.00 95.81 77 TRP A C 1
ATOM 559 O O . TRP A 1 77 ? 0.711 -8.143 -10.455 1.00 95.81 77 TRP A O 1
ATOM 569 N N . PHE A 1 78 ? -0.014 -7.099 -8.600 1.00 95.38 78 PHE A N 1
ATOM 570 C CA . PHE A 1 78 ? -1.205 -7.935 -8.462 1.00 95.38 78 PHE A CA 1
ATOM 571 C C . PHE A 1 78 ? -2.228 -7.639 -9.556 1.00 95.38 78 PHE A C 1
ATOM 573 O O . PHE A 1 78 ? -2.812 -8.574 -10.107 1.00 95.38 78 PHE A O 1
ATOM 580 N N . ALA A 1 79 ? -2.391 -6.370 -9.943 1.00 93.56 79 ALA A N 1
ATOM 581 C CA . ALA A 1 79 ? -3.208 -5.995 -11.093 1.00 93.56 79 ALA A CA 1
ATOM 582 C C . ALA A 1 79 ? -2.666 -6.615 -12.390 1.00 93.56 79 ALA A C 1
ATOM 584 O O . ALA A 1 79 ? -3.429 -7.199 -13.153 1.00 93.56 79 ALA A O 1
ATOM 585 N N . GLN A 1 80 ? -1.351 -6.560 -12.615 1.00 92.19 80 GLN A N 1
ATOM 586 C CA . GLN A 1 80 ? -0.703 -7.170 -13.780 1.00 92.19 80 GLN A CA 1
ATOM 587 C C . GLN A 1 80 ? -0.888 -8.690 -13.818 1.00 92.19 80 GLN A C 1
ATOM 589 O O . GLN A 1 80 ? -1.285 -9.241 -14.844 1.00 92.19 80 GLN A O 1
ATOM 594 N N . SER A 1 81 ? -0.648 -9.368 -12.693 1.00 91.44 81 SER A N 1
ATOM 595 C CA . SER A 1 81 ? -0.861 -10.813 -12.568 1.00 91.44 81 SER A CA 1
ATOM 596 C C . SER A 1 81 ? -2.316 -11.190 -12.857 1.00 91.44 81 SER A C 1
ATOM 598 O O . SER A 1 81 ? -2.587 -12.063 -13.685 1.00 91.44 81 SER A O 1
ATOM 600 N N . LYS A 1 82 ? -3.269 -10.465 -12.254 1.00 91.44 82 LYS A N 1
ATOM 601 C CA . LYS A 1 82 ? -4.697 -10.722 -12.443 1.00 91.44 82 LYS A CA 1
ATOM 602 C C . LYS A 1 82 ? -5.165 -10.420 -13.865 1.00 91.44 82 LYS A C 1
ATOM 604 O O . LYS A 1 82 ? -5.928 -11.204 -14.417 1.00 91.44 82 LYS A O 1
ATOM 609 N N . GLY A 1 83 ? -4.696 -9.329 -14.466 1.00 92.56 83 GLY A N 1
ATOM 610 C CA . GLY A 1 83 ? -5.034 -8.950 -15.837 1.00 92.56 83 GLY A CA 1
ATOM 611 C C . GLY A 1 83 ? -4.564 -9.989 -16.854 1.00 92.56 83 GLY A C 1
ATOM 612 O O . GLY A 1 83 ? -5.331 -10.349 -17.743 1.00 92.56 83 GLY A O 1
ATOM 613 N N . ARG A 1 84 ? -3.363 -10.559 -16.677 1.00 91.75 84 ARG A N 1
ATOM 614 C CA . ARG A 1 84 ? -2.891 -11.686 -17.503 1.00 91.75 84 ARG A CA 1
ATOM 615 C C . ARG A 1 84 ? -3.735 -12.943 -17.308 1.00 91.75 84 ARG A C 1
ATOM 617 O O . ARG A 1 84 ? -4.103 -13.582 -18.285 1.00 91.75 84 ARG A O 1
ATOM 624 N N . ALA A 1 85 ? -4.068 -13.283 -16.062 1.00 90.62 85 ALA A N 1
ATOM 625 C CA . ALA A 1 85 ? -4.898 -14.452 -15.762 1.00 90.62 85 ALA A CA 1
ATOM 626 C C . ALA A 1 85 ? -6.315 -14.351 -16.356 1.00 90.62 85 ALA A C 1
ATOM 628 O O . ALA A 1 85 ? -6.931 -15.369 -16.650 1.00 90.62 85 ALA A O 1
ATOM 629 N N . LEU A 1 86 ? -6.827 -13.131 -16.535 1.00 91.50 86 LEU A N 1
ATOM 630 C CA . LEU A 1 86 ? -8.122 -12.859 -17.161 1.00 91.50 86 LEU A CA 1
ATOM 631 C C . LEU A 1 86 ? -8.037 -12.648 -18.683 1.00 91.50 86 LEU A C 1
ATOM 633 O O . LEU A 1 86 ? -9.059 -12.373 -19.301 1.00 91.50 86 LEU A O 1
ATOM 637 N N . GLY A 1 87 ? -6.843 -12.717 -19.285 1.00 91.75 87 GLY A N 1
ATOM 638 C CA . GLY A 1 87 ? -6.637 -12.431 -20.712 1.00 91.75 87 GLY A CA 1
ATOM 639 C C . GLY A 1 87 ? -6.823 -10.959 -21.106 1.00 91.75 87 GLY A C 1
ATOM 640 O O . GLY A 1 87 ? -6.904 -10.651 -22.288 1.00 91.75 87 GLY A O 1
ATOM 641 N N . ILE A 1 88 ? -6.888 -10.044 -20.135 1.00 89.06 88 ILE A N 1
ATOM 642 C CA . ILE A 1 88 ? -7.030 -8.593 -20.359 1.00 89.06 88 ILE A CA 1
ATOM 643 C C . ILE A 1 88 ? -5.700 -7.985 -20.794 1.00 89.06 88 ILE A C 1
ATOM 645 O O . ILE A 1 88 ? -5.658 -7.048 -21.588 1.00 89.06 88 ILE A O 1
ATOM 649 N N . TYR A 1 89 ? -4.608 -8.507 -20.241 1.00 85.38 89 TYR A N 1
ATOM 650 C CA . TYR A 1 89 ? -3.264 -8.140 -20.649 1.00 85.38 89 TYR A CA 1
ATOM 651 C C . TYR A 1 89 ? -2.659 -9.262 -21.461 1.00 85.38 89 TYR A C 1
ATOM 653 O O . TYR A 1 89 ? -2.676 -10.422 -21.041 1.00 85.38 89 TYR A O 1
ATOM 661 N N . GLU A 1 90 ? -2.073 -8.888 -22.594 1.00 78.62 90 GLU A N 1
ATOM 662 C CA . GLU A 1 90 ? -1.263 -9.801 -23.378 1.00 78.62 90 GLU A CA 1
ATOM 663 C C . GLU A 1 90 ? -0.148 -10.374 -22.508 1.00 78.62 90 GLU A C 1
ATOM 665 O O . GLU A 1 90 ? 0.516 -9.680 -21.722 1.00 78.62 90 GLU A O 1
ATOM 670 N N . ARG A 1 91 ? 0.060 -11.680 -22.653 1.00 73.88 91 ARG A N 1
ATOM 671 C CA . ARG A 1 91 ? 1.223 -12.333 -22.083 1.00 73.88 91 ARG A CA 1
ATOM 672 C C . ARG A 1 91 ? 2.427 -11.838 -22.877 1.00 73.88 91 ARG A C 1
ATOM 674 O O . ARG A 1 91 ? 2.665 -12.303 -23.984 1.00 73.88 91 ARG A O 1
ATOM 681 N N . LYS A 1 92 ? 3.148 -10.859 -22.329 1.00 72.19 92 LYS A N 1
ATOM 682 C CA . LYS A 1 92 ? 4.428 -10.441 -22.906 1.00 72.19 92 LYS A CA 1
ATOM 683 C C . LYS A 1 92 ? 5.340 -11.659 -22.997 1.00 72.19 92 LYS A C 1
ATOM 685 O O . LYS A 1 92 ? 5.367 -12.472 -22.072 1.00 72.19 92 LYS A O 1
ATOM 690 N N . GLU A 1 93 ? 6.070 -11.756 -24.100 1.00 75.62 93 GLU A N 1
ATOM 691 C CA . GLU A 1 93 ? 7.159 -12.717 -24.227 1.00 75.62 93 GLU A CA 1
ATOM 692 C C . GLU A 1 93 ? 8.139 -12.536 -23.067 1.00 75.62 93 GLU A C 1
ATOM 694 O O . GLU A 1 93 ? 8.396 -11.408 -22.622 1.00 75.62 93 GLU A O 1
ATOM 699 N N . GLU A 1 94 ? 8.673 -13.655 -22.579 1.00 78.81 94 GLU A N 1
ATOM 700 C CA . GLU A 1 94 ? 9.725 -13.620 -21.573 1.00 78.81 94 GLU A CA 1
ATOM 701 C C . GLU A 1 94 ? 10.885 -12.761 -22.101 1.00 78.81 94 GLU A C 1
ATOM 703 O O . GLU A 1 94 ? 11.318 -12.944 -23.246 1.00 78.81 94 GLU A O 1
ATOM 708 N N . PRO A 1 95 ? 11.378 -11.781 -21.320 1.00 82.81 95 PRO A N 1
ATOM 709 C CA . PRO A 1 95 ? 12.463 -10.934 -21.779 1.00 82.81 95 PRO A CA 1
ATOM 710 C C . PRO A 1 95 ? 13.673 -11.800 -22.130 1.00 82.81 95 PRO A C 1
ATOM 712 O O . PRO A 1 95 ? 14.059 -12.668 -21.347 1.00 82.81 95 PRO A O 1
ATOM 715 N N . SER A 1 96 ? 14.306 -11.530 -23.275 1.00 91.56 96 SER A N 1
ATOM 716 C CA . SER A 1 96 ? 15.553 -12.207 -23.629 1.00 91.56 96 SER A CA 1
ATOM 717 C C . SER A 1 96 ? 16.599 -12.030 -22.527 1.00 91.56 96 SER A C 1
ATOM 719 O O . SER A 1 96 ? 16.626 -11.009 -21.834 1.00 91.56 96 SER A O 1
ATOM 721 N N . GLU A 1 97 ? 17.505 -12.996 -22.399 1.00 92.25 97 GLU A N 1
ATOM 722 C CA . GLU A 1 97 ? 18.564 -12.957 -21.386 1.00 92.25 97 GLU A CA 1
ATOM 723 C C . GLU A 1 97 ? 19.391 -11.660 -21.469 1.00 92.25 97 GLU A C 1
ATOM 725 O O . GLU A 1 97 ? 19.681 -11.026 -20.460 1.00 92.25 97 GLU A O 1
ATOM 730 N N . GLN A 1 98 ? 19.639 -11.160 -22.683 1.00 92.00 98 GLN A N 1
ATOM 731 C CA . GLN A 1 98 ? 20.285 -9.862 -22.907 1.00 92.00 98 GLN A CA 1
ATOM 732 C C . GLN A 1 98 ? 19.507 -8.689 -22.286 1.00 92.00 98 GLN A C 1
ATOM 734 O O . GLN A 1 98 ? 20.113 -7.804 -21.679 1.00 92.00 98 GLN A O 1
ATOM 739 N N . LYS A 1 99 ? 18.170 -8.670 -22.411 1.00 90.50 99 LYS A N 1
ATOM 740 C CA . LYS A 1 99 ? 17.315 -7.640 -21.795 1.00 90.50 99 LYS A CA 1
ATOM 741 C C . LYS A 1 99 ? 17.305 -7.760 -20.270 1.00 90.50 99 LYS A C 1
ATOM 743 O O . LYS A 1 99 ? 17.308 -6.729 -19.599 1.00 90.50 99 LYS A O 1
ATOM 748 N N . ARG A 1 100 ? 17.313 -8.985 -19.726 1.00 88.94 100 ARG A N 1
ATOM 749 C CA . ARG A 1 100 ? 17.397 -9.232 -18.273 1.00 88.94 100 ARG A CA 1
ATOM 750 C C . ARG A 1 100 ? 18.718 -8.707 -17.716 1.00 88.94 100 ARG A C 1
ATOM 752 O O . ARG A 1 100 ? 18.698 -7.851 -16.839 1.00 88.94 100 ARG A O 1
ATOM 759 N N . GLN A 1 101 ? 19.841 -9.076 -18.327 1.00 92.62 101 GLN A N 1
ATOM 760 C CA . GLN A 1 101 ? 21.164 -8.599 -17.919 1.00 92.62 101 GLN A CA 1
ATOM 761 C C . GLN A 1 101 ? 21.332 -7.083 -18.070 1.00 92.62 101 GLN A C 1
ATOM 763 O O . GLN A 1 101 ? 21.953 -6.441 -17.228 1.00 92.62 101 GLN A O 1
ATOM 768 N N . ALA A 1 102 ? 20.787 -6.477 -19.132 1.00 92.38 102 ALA A N 1
ATOM 769 C CA . ALA A 1 102 ? 20.814 -5.023 -19.293 1.00 92.38 102 ALA A CA 1
ATOM 770 C C . ALA A 1 102 ? 20.022 -4.312 -18.185 1.00 92.38 102 ALA A C 1
ATOM 772 O O . ALA A 1 102 ? 20.465 -3.285 -17.674 1.00 92.38 102 ALA A O 1
ATOM 773 N N . ARG A 1 103 ? 18.87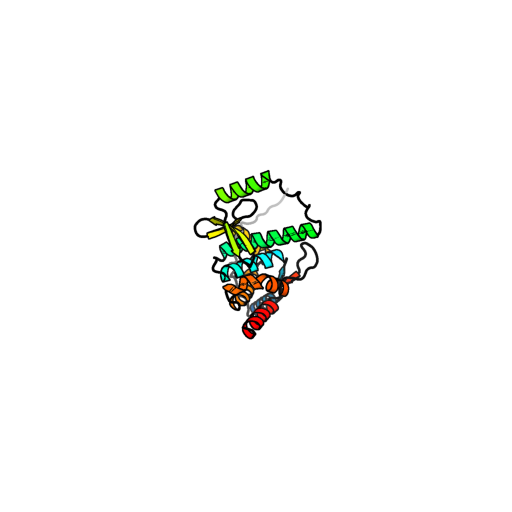4 -4.876 -17.786 1.00 90.12 103 ARG A N 1
ATOM 774 C CA . ARG A 1 103 ? 18.094 -4.382 -16.651 1.00 90.12 103 ARG A CA 1
ATOM 775 C C . ARG A 1 103 ? 18.861 -4.523 -15.340 1.00 90.12 103 ARG A C 1
ATOM 777 O O . ARG A 1 103 ? 18.927 -3.552 -14.606 1.00 90.12 103 ARG A O 1
ATOM 784 N N . GLU A 1 104 ? 19.457 -5.679 -15.071 1.00 90.12 104 GLU A N 1
ATOM 785 C CA . GLU A 1 104 ? 20.238 -5.911 -13.850 1.00 90.12 104 GLU A CA 1
ATOM 786 C C . GLU A 1 104 ? 21.455 -4.987 -13.754 1.00 90.12 104 GLU A C 1
ATOM 788 O O . GLU A 1 104 ? 21.721 -4.437 -12.689 1.00 90.12 104 GLU A O 1
ATOM 793 N N . ARG A 1 105 ? 22.174 -4.767 -14.866 1.00 92.94 105 ARG A N 1
ATOM 794 C CA . ARG A 1 105 ? 23.277 -3.794 -14.918 1.00 92.94 105 ARG A CA 1
ATOM 795 C C . ARG A 1 105 ? 22.794 -2.387 -14.598 1.00 92.94 105 ARG A C 1
ATOM 797 O O . ARG A 1 105 ? 23.356 -1.753 -13.715 1.00 92.94 105 ARG A O 1
ATOM 804 N N . ARG A 1 106 ? 21.720 -1.936 -15.250 1.00 92.00 106 ARG A N 1
ATOM 805 C CA . ARG A 1 106 ? 21.126 -0.621 -14.986 1.00 92.00 106 ARG A CA 1
ATOM 806 C C . ARG A 1 106 ? 20.668 -0.492 -13.532 1.00 92.00 106 ARG A C 1
ATOM 808 O O . ARG A 1 106 ? 20.943 0.515 -12.896 1.00 92.00 106 ARG A O 1
ATOM 815 N N . ASP A 1 107 ? 19.960 -1.491 -13.015 1.00 92.88 107 ASP A N 1
ATOM 816 C CA . ASP A 1 107 ? 19.438 -1.480 -11.649 1.00 92.88 107 ASP A CA 1
ATOM 817 C C . ASP A 1 107 ? 20.613 -1.440 -10.643 1.00 92.88 107 ASP A C 1
ATOM 819 O O . ASP A 1 107 ? 20.572 -0.665 -9.692 1.00 92.88 107 ASP A O 1
ATOM 823 N N . ARG A 1 108 ? 21.725 -2.141 -10.916 1.00 91.62 108 ARG A N 1
ATOM 824 C CA . ARG A 1 108 ? 22.970 -2.041 -10.133 1.00 91.62 108 ARG A CA 1
ATOM 825 C C . ARG A 1 108 ? 23.623 -0.658 -10.214 1.00 91.62 108 ARG A C 1
ATOM 827 O O . ARG A 1 108 ? 24.021 -0.123 -9.187 1.00 91.62 108 ARG A O 1
ATOM 834 N N . GLU A 1 109 ? 23.746 -0.088 -11.410 1.00 92.62 109 GLU A N 1
ATOM 835 C CA . GLU A 1 109 ? 24.329 1.248 -11.628 1.00 92.62 109 GLU A CA 1
ATOM 836 C C . GLU A 1 109 ? 23.529 2.351 -10.924 1.00 92.62 109 GLU A C 1
ATOM 838 O O . GLU A 1 109 ? 24.106 3.309 -10.417 1.00 92.62 109 GLU A O 1
ATOM 843 N N . LEU A 1 110 ? 22.205 2.196 -10.857 1.00 91.19 110 LEU A N 1
ATOM 844 C CA . LEU A 1 110 ? 21.302 3.111 -10.158 1.00 91.19 110 LEU A CA 1
ATOM 845 C C . LEU A 1 110 ? 21.236 2.872 -8.640 1.00 91.19 110 LEU A C 1
ATOM 847 O O . LEU A 1 110 ? 20.548 3.626 -7.954 1.00 91.19 110 LEU A O 1
ATOM 851 N N . GLY A 1 111 ? 21.906 1.841 -8.114 1.00 93.62 111 GLY A N 1
ATOM 852 C CA . GLY A 1 111 ? 21.838 1.485 -6.694 1.00 93.62 111 GLY A CA 1
ATOM 853 C C . GLY A 1 111 ? 20.454 0.991 -6.266 1.00 93.62 111 GLY A C 1
ATOM 854 O O . GLY A 1 111 ? 19.984 1.326 -5.182 1.00 93.62 111 GLY A O 1
ATOM 855 N N . VAL A 1 112 ? 19.765 0.247 -7.134 1.00 96.25 112 VAL A N 1
ATOM 856 C CA . VAL A 1 112 ? 18.500 -0.407 -6.788 1.00 96.25 112 VAL A CA 1
ATOM 857 C C . VAL A 1 112 ? 18.787 -1.589 -5.868 1.00 96.25 112 VAL A C 1
ATOM 859 O O . VAL A 1 112 ? 19.602 -2.459 -6.177 1.00 96.25 112 VAL A O 1
ATOM 862 N N . GLU A 1 113 ? 18.066 -1.639 -4.759 1.00 95.06 113 GLU A N 1
ATOM 863 C CA . GLU A 1 113 ? 18.191 -2.644 -3.714 1.00 95.06 113 GLU A CA 1
ATOM 864 C C . GLU A 1 113 ? 16.864 -3.387 -3.517 1.00 95.06 113 GLU A C 1
ATOM 866 O O . GLU A 1 113 ? 15.785 -2.893 -3.862 1.00 95.06 113 GLU A O 1
ATOM 871 N N . HIS A 1 114 ? 16.946 -4.591 -2.949 1.00 95.62 114 HIS A N 1
ATOM 872 C CA . HIS A 1 114 ? 15.776 -5.313 -2.461 1.00 95.62 114 HIS A CA 1
ATOM 873 C C . HIS A 1 114 ? 15.471 -4.880 -1.026 1.00 95.62 114 HIS A C 1
ATOM 875 O O . HIS A 1 114 ? 16.335 -4.953 -0.157 1.00 95.62 114 HIS A O 1
ATOM 881 N N . VAL A 1 115 ? 14.231 -4.465 -0.787 1.00 96.69 115 VAL A N 1
ATOM 882 C CA . VAL A 1 115 ? 13.720 -4.046 0.518 1.00 96.69 115 VAL A CA 1
ATOM 883 C C . VAL A 1 115 ? 12.508 -4.896 0.873 1.00 96.69 115 VAL A C 1
ATOM 885 O O . VAL A 1 115 ? 11.582 -5.039 0.071 1.00 96.69 115 VAL A O 1
ATOM 888 N N . ASP A 1 116 ? 12.503 -5.443 2.085 1.00 97.06 116 ASP A N 1
ATOM 889 C CA . ASP A 1 116 ? 11.385 -6.233 2.591 1.00 97.06 116 ASP A CA 1
ATOM 890 C C . ASP A 1 116 ? 10.257 -5.321 3.067 1.00 97.06 116 ASP A C 1
ATOM 892 O O . ASP A 1 116 ? 10.401 -4.560 4.022 1.00 97.06 116 ASP A O 1
ATOM 896 N N . CYS A 1 117 ? 9.103 -5.423 2.417 1.00 97.12 117 CYS A N 1
ATOM 897 C CA . CYS A 1 117 ? 7.900 -4.688 2.783 1.00 97.12 117 CYS A CA 1
ATOM 898 C C . CYS A 1 117 ? 6.678 -5.559 2.498 1.00 97.12 117 CYS A C 1
ATOM 900 O O . CYS A 1 117 ? 6.617 -6.229 1.469 1.00 97.12 117 CYS A O 1
ATOM 902 N N . PHE A 1 118 ? 5.694 -5.576 3.405 1.00 97.88 118 PHE A N 1
ATOM 903 C CA . PHE A 1 118 ? 4.441 -6.319 3.200 1.00 97.88 118 PHE A CA 1
ATOM 904 C C . PHE A 1 118 ? 4.634 -7.838 2.971 1.00 97.88 118 PHE A C 1
ATOM 906 O O . PHE A 1 118 ? 3.823 -8.495 2.321 1.00 97.88 118 PHE A O 1
ATOM 913 N N . GLY A 1 119 ? 5.738 -8.404 3.475 1.00 96.50 119 GLY A N 1
ATOM 914 C CA . GLY A 1 119 ? 6.098 -9.808 3.240 1.00 96.50 119 GLY A CA 1
ATOM 915 C C . GLY A 1 119 ? 6.578 -10.104 1.813 1.00 96.50 119 GLY A C 1
ATOM 916 O O . GLY A 1 119 ? 6.598 -11.265 1.411 1.00 96.50 119 GLY A O 1
ATOM 917 N N . LEU A 1 120 ? 6.944 -9.073 1.047 1.00 97.19 120 LEU A N 1
ATOM 918 C CA . LEU A 1 120 ? 7.445 -9.158 -0.323 1.00 97.19 120 LEU A CA 1
ATOM 919 C C . LEU A 1 120 ? 8.808 -8.461 -0.449 1.00 97.19 120 LEU A C 1
ATOM 921 O O . LEU A 1 120 ? 9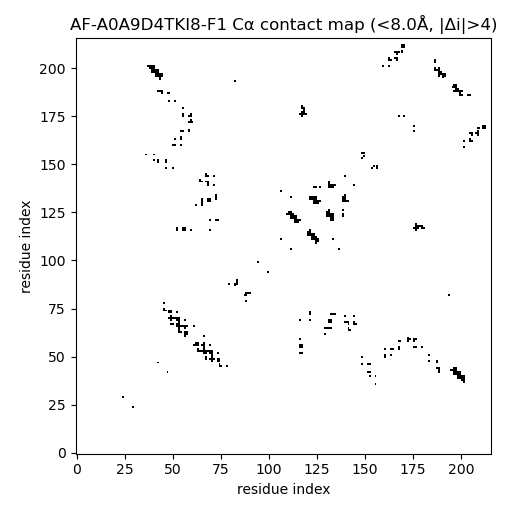.105 -7.517 0.281 1.00 97.19 120 LEU A O 1
ATOM 925 N N . HIS A 1 121 ? 9.604 -8.892 -1.431 1.00 96.75 121 HIS A N 1
ATOM 926 C CA . HIS A 1 121 ? 10.870 -8.252 -1.794 1.00 96.75 121 HIS A CA 1
ATOM 927 C C . HIS A 1 121 ? 10.629 -7.158 -2.843 1.00 96.75 121 HIS A C 1
ATOM 929 O O . HIS A 1 121 ? 10.539 -7.436 -4.043 1.00 96.75 121 HIS A O 1
ATOM 935 N N . CYS A 1 122 ? 10.516 -5.911 -2.398 1.00 96.75 122 CYS A N 1
ATOM 936 C CA . CYS A 1 122 ? 10.317 -4.741 -3.247 1.00 96.75 122 CYS A CA 1
ATOM 937 C C . CYS A 1 122 ? 11.650 -4.221 -3.791 1.00 96.75 122 CYS A C 1
ATOM 939 O O . CYS A 1 122 ? 12.607 -4.063 -3.044 1.00 96.75 122 CYS A O 1
ATOM 941 N N . LEU A 1 123 ? 11.708 -3.909 -5.087 1.00 96.56 123 LEU A N 1
ATOM 942 C CA . LEU A 1 123 ? 12.838 -3.164 -5.648 1.00 96.56 123 LEU A CA 1
ATOM 943 C C . LEU A 1 123 ? 12.680 -1.689 -5.286 1.00 96.56 123 LEU A C 1
ATOM 945 O O . LEU A 1 123 ? 11.627 -1.113 -5.567 1.00 96.56 123 LEU A O 1
ATOM 949 N N . ALA A 1 124 ? 13.706 -1.080 -4.704 1.00 97.44 124 ALA A N 1
ATOM 950 C CA . ALA A 1 124 ? 13.690 0.315 -4.280 1.00 97.44 124 ALA A CA 1
ATOM 951 C C . ALA A 1 124 ? 15.039 0.996 -4.512 1.00 97.44 124 ALA A C 1
ATOM 953 O O . ALA A 1 124 ? 16.066 0.335 -4.611 1.00 97.44 124 ALA A O 1
ATOM 954 N N . LEU A 1 125 ? 15.030 2.321 -4.601 1.00 96.06 125 LEU A N 1
ATOM 955 C CA . LEU A 1 125 ? 16.233 3.136 -4.724 1.00 96.06 125 LEU A CA 1
ATOM 956 C C . LEU A 1 125 ? 16.196 4.281 -3.711 1.00 96.06 125 LEU A C 1
ATOM 958 O O . LEU A 1 125 ? 15.120 4.788 -3.379 1.00 96.06 125 LEU A O 1
ATOM 962 N N . ARG A 1 126 ? 17.369 4.691 -3.222 1.00 95.62 126 ARG A N 1
ATOM 963 C CA . ARG A 1 126 ? 17.491 5.790 -2.258 1.00 95.62 126 ARG A CA 1
ATOM 964 C C . ARG A 1 126 ? 17.260 7.136 -2.954 1.00 95.62 126 ARG A C 1
ATOM 966 O O . ARG A 1 126 ? 18.011 7.511 -3.851 1.00 95.62 126 ARG A O 1
ATOM 973 N N . VAL A 1 127 ? 16.249 7.883 -2.519 1.00 95.56 127 VAL A N 1
ATOM 974 C CA . VAL A 1 127 ? 15.943 9.250 -2.964 1.00 95.56 127 VAL A CA 1
ATOM 975 C C . VAL A 1 127 ? 16.061 10.180 -1.759 1.00 95.56 127 VAL A C 1
ATOM 977 O O . VAL A 1 127 ? 15.181 10.239 -0.904 1.00 95.56 127 VAL A O 1
ATOM 980 N N . GLY A 1 128 ? 17.182 10.900 -1.661 1.00 94.38 128 GLY A N 1
ATOM 981 C CA . GLY A 1 128 ? 17.509 11.646 -0.444 1.00 94.38 128 GLY A CA 1
ATOM 982 C C . GLY A 1 128 ? 17.680 10.692 0.741 1.00 94.38 128 GLY A C 1
ATOM 983 O O . GLY A 1 128 ? 18.539 9.814 0.697 1.00 94.38 128 GLY A O 1
ATOM 984 N N . ASN A 1 129 ? 16.846 10.842 1.771 1.00 93.94 129 ASN A N 1
ATOM 985 C CA . ASN A 1 129 ? 16.869 9.982 2.960 1.00 93.94 129 ASN A CA 1
ATOM 986 C C . ASN A 1 129 ? 15.818 8.858 2.923 1.00 93.94 129 ASN A C 1
ATOM 988 O O . ASN A 1 129 ? 15.766 8.062 3.855 1.00 93.94 129 ASN A O 1
ATOM 992 N N . GLU A 1 130 ? 15.009 8.771 1.866 1.00 96.19 130 GLU A N 1
ATOM 993 C CA . GLU A 1 130 ? 13.915 7.802 1.742 1.00 96.19 130 GLU A CA 1
ATOM 994 C C . GLU A 1 130 ? 14.231 6.703 0.717 1.00 96.19 130 GLU A C 1
ATOM 996 O O . GLU A 1 130 ? 15.002 6.904 -0.222 1.00 96.19 130 GLU A O 1
ATOM 1001 N N . MET A 1 131 ? 13.614 5.537 0.876 1.00 97.06 131 MET A N 1
ATOM 1002 C CA . MET A 1 131 ? 13.595 4.425 -0.067 1.00 97.06 131 MET A CA 1
ATOM 1003 C C . MET A 1 131 ? 12.318 4.459 -0.894 1.00 97.06 131 MET A C 1
ATOM 1005 O O . MET A 1 131 ? 11.228 4.168 -0.408 1.00 97.06 131 MET A O 1
ATOM 1009 N N . HIS A 1 132 ? 12.450 4.792 -2.175 1.00 98.31 132 HIS A N 1
ATOM 1010 C CA . HIS A 1 132 ? 11.315 4.821 -3.092 1.00 98.31 132 HIS A CA 1
ATOM 1011 C C . HIS A 1 132 ? 11.317 3.565 -3.952 1.00 98.31 132 HIS A C 1
ATOM 1013 O O . HIS A 1 132 ? 12.312 3.235 -4.600 1.00 98.31 132 HIS A O 1
ATOM 1019 N N . ALA A 1 133 ? 10.183 2.873 -3.990 1.00 98.31 133 ALA A N 1
ATOM 1020 C CA . ALA A 1 133 ? 9.986 1.708 -4.836 1.00 98.31 133 ALA A CA 1
ATOM 1021 C C . ALA A 1 133 ? 10.203 2.038 -6.325 1.00 98.31 133 ALA A C 1
ATOM 1023 O O . ALA A 1 133 ? 9.872 3.130 -6.796 1.00 98.31 133 ALA A O 1
ATOM 1024 N N . VAL A 1 134 ? 10.731 1.075 -7.082 1.00 96.94 134 VAL A N 1
ATOM 1025 C CA . VAL A 1 134 ? 11.069 1.232 -8.502 1.00 96.94 134 VAL A CA 1
ATOM 1026 C C . VAL A 1 134 ? 10.067 0.495 -9.377 1.00 96.94 134 VAL A C 1
ATOM 1028 O O . VAL A 1 134 ? 9.895 -0.719 -9.268 1.00 96.94 134 VAL A O 1
ATOM 1031 N N . ALA A 1 135 ? 9.468 1.212 -10.324 1.00 91.94 135 ALA A N 1
ATOM 1032 C CA . ALA A 1 135 ? 8.695 0.627 -11.414 1.00 91.94 135 ALA A CA 1
ATOM 1033 C C . ALA A 1 135 ? 9.246 1.115 -12.755 1.00 91.94 135 ALA A C 1
ATOM 1035 O O . ALA A 1 135 ? 9.568 2.290 -12.914 1.00 91.94 135 ALA A O 1
ATOM 1036 N N . ASP A 1 136 ? 9.395 0.197 -13.713 1.00 85.88 136 ASP A N 1
ATOM 1037 C CA . ASP A 1 136 ? 9.898 0.491 -15.063 1.00 85.88 136 ASP A CA 1
ATOM 1038 C C . ASP A 1 136 ? 11.211 1.307 -15.079 1.00 85.88 136 ASP A C 1
ATOM 1040 O O . ASP A 1 136 ? 11.432 2.166 -15.932 1.00 85.88 136 ASP A O 1
ATOM 1044 N N . GLY A 1 137 ? 12.101 1.024 -14.118 1.00 86.75 137 GLY A N 1
ATOM 1045 C CA . GLY A 1 137 ? 13.412 1.670 -13.984 1.00 86.75 137 GLY A CA 1
ATOM 1046 C C . GLY A 1 137 ? 13.379 3.090 -13.411 1.00 86.75 137 GLY A C 1
ATOM 1047 O O . GLY A 1 137 ? 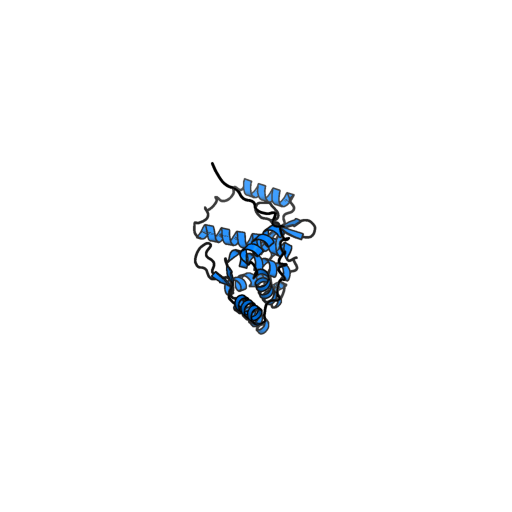14.375 3.799 -13.520 1.00 86.75 137 GLY A O 1
ATOM 1048 N N . LYS A 1 138 ? 12.255 3.529 -12.831 1.00 92.50 138 LYS A N 1
ATOM 1049 C CA . LYS A 1 138 ? 12.101 4.857 -12.222 1.00 92.50 138 LYS A CA 1
ATOM 1050 C C . LYS A 1 138 ? 11.579 4.750 -10.792 1.00 92.50 138 LYS A C 1
ATOM 1052 O O . LYS A 1 138 ? 10.702 3.930 -10.518 1.00 92.50 138 LYS A O 1
ATOM 1057 N N . ALA A 1 139 ? 12.085 5.612 -9.909 1.00 96.94 139 ALA A N 1
ATOM 1058 C CA . ALA A 1 139 ? 11.513 5.800 -8.579 1.00 96.94 139 ALA A CA 1
ATOM 1059 C C . ALA A 1 139 ? 10.059 6.272 -8.691 1.00 96.94 139 ALA A C 1
ATOM 1061 O O . ALA A 1 139 ? 9.735 7.181 -9.465 1.00 96.94 139 ALA A O 1
ATOM 1062 N N . ILE A 1 140 ? 9.180 5.654 -7.913 1.00 98.12 140 ILE A N 1
ATOM 1063 C CA . ILE A 1 140 ? 7.785 6.057 -7.798 1.00 98.12 140 ILE A CA 1
ATOM 1064 C C . ILE A 1 140 ? 7.714 7.293 -6.898 1.00 98.12 140 ILE A C 1
ATOM 1066 O O . ILE A 1 140 ? 8.213 7.283 -5.783 1.00 98.12 140 ILE A O 1
ATOM 1070 N N . SER A 1 141 ? 7.052 8.354 -7.365 1.00 97.38 141 SER A N 1
ATOM 1071 C CA . SER A 1 141 ? 6.841 9.558 -6.556 1.00 97.38 141 SER A CA 1
ATOM 1072 C C . SER A 1 141 ? 5.699 9.355 -5.544 1.00 97.38 141 SER A C 1
ATOM 1074 O O . SER A 1 141 ? 4.563 9.114 -5.979 1.00 97.38 141 SER A O 1
ATOM 1076 N N . PRO A 1 142 ? 5.930 9.546 -4.230 1.00 98.12 142 PRO A N 1
ATOM 1077 C CA . PRO A 1 142 ? 4.881 9.422 -3.216 1.00 98.12 142 PRO A CA 1
ATOM 1078 C C . PRO A 1 142 ? 3.757 10.447 -3.411 1.00 98.12 142 PRO A C 1
ATOM 1080 O O . PRO A 1 142 ? 2.581 10.120 -3.259 1.00 98.12 142 PRO A O 1
ATOM 1083 N N . GLY A 1 143 ? 4.075 11.668 -3.858 1.00 98.00 143 GLY A N 1
ATOM 1084 C CA . GLY A 1 143 ? 3.072 12.700 -4.147 1.00 98.00 143 GLY A CA 1
ATOM 1085 C C . GLY A 1 143 ? 2.083 12.298 -5.249 1.00 98.00 143 GLY A C 1
ATOM 1086 O O . GLY A 1 143 ? 0.884 12.569 -5.146 1.00 98.00 143 GLY A O 1
ATOM 1087 N N . SER A 1 144 ? 2.557 11.589 -6.281 1.00 97.06 144 SER A N 1
ATOM 1088 C CA . SER A 1 144 ? 1.696 11.051 -7.346 1.00 97.06 144 SER A CA 1
ATOM 1089 C C . SER A 1 144 ? 0.740 9.980 -6.812 1.00 97.06 144 SER A C 1
ATOM 1091 O O . SER A 1 144 ? -0.457 9.991 -7.125 1.00 97.06 144 SER A O 1
ATOM 1093 N N . VAL A 1 145 ? 1.256 9.097 -5.953 1.00 98.25 145 VAL A N 1
ATOM 1094 C CA . VAL A 1 145 ? 0.470 8.058 -5.280 1.00 98.25 145 VAL A CA 1
ATOM 1095 C C . VAL A 1 145 ? -0.588 8.680 -4.374 1.00 98.25 145 VAL A C 1
ATOM 1097 O O . VAL A 1 145 ? -1.772 8.375 -4.518 1.00 98.25 145 VAL A O 1
ATOM 1100 N N . ARG A 1 146 ? -0.196 9.630 -3.519 1.00 98.44 146 ARG A N 1
ATOM 1101 C CA . ARG A 1 146 ? -1.104 10.367 -2.634 1.00 98.44 146 ARG A CA 1
ATOM 1102 C C . ARG A 1 146 ? -2.248 10.997 -3.420 1.00 98.44 146 ARG A C 1
ATOM 1104 O O . ARG A 1 146 ? -3.408 10.763 -3.104 1.00 98.44 146 ARG A O 1
ATOM 1111 N N . GLY A 1 147 ? -1.941 11.700 -4.513 1.00 98.31 147 GLY A N 1
ATOM 1112 C CA . GLY A 1 147 ? -2.964 12.269 -5.391 1.00 98.31 147 GLY A CA 1
ATOM 1113 C C . GLY A 1 147 ? -3.903 11.216 -5.997 1.00 98.31 147 GLY A C 1
ATOM 1114 O O . GLY A 1 147 ? -5.096 11.475 -6.156 1.00 98.31 147 GLY A O 1
ATOM 1115 N N . SER A 1 148 ? -3.396 10.023 -6.326 1.00 97.44 148 SER A N 1
ATOM 1116 C CA . SER A 1 148 ? -4.213 8.902 -6.808 1.00 97.44 148 SER A CA 1
ATOM 1117 C C . SER A 1 148 ? -5.156 8.366 -5.729 1.00 97.44 148 SER A C 1
ATOM 1119 O O . SER A 1 148 ? -6.343 8.188 -6.004 1.00 97.44 148 SER A O 1
ATOM 1121 N N . LEU A 1 149 ? -4.663 8.161 -4.506 1.00 98.50 149 LEU A N 1
ATOM 1122 C CA . LEU A 1 149 ? -5.473 7.704 -3.376 1.00 98.50 149 LEU A CA 1
ATOM 1123 C C . LEU A 1 149 ? -6.528 8.740 -2.980 1.00 98.50 149 LEU A C 1
ATOM 1125 O O . LEU A 1 149 ? -7.691 8.381 -2.825 1.00 98.50 149 LEU A O 1
ATOM 1129 N N . THR A 1 150 ? -6.175 10.029 -2.923 1.00 98.19 150 THR A N 1
ATOM 1130 C CA . THR A 1 150 ? -7.141 11.110 -2.663 1.00 98.19 150 THR A CA 1
ATOM 1131 C C . THR A 1 150 ? -8.263 11.121 -3.698 1.00 98.19 150 THR A C 1
ATOM 1133 O O . THR A 1 150 ? -9.425 11.270 -3.338 1.00 98.19 150 THR A O 1
ATOM 1136 N N . ARG A 1 151 ? -7.959 10.905 -4.986 1.00 98.25 151 ARG A N 1
ATOM 1137 C CA . ARG A 1 151 ? -9.000 10.788 -6.022 1.00 98.25 151 ARG A CA 1
ATOM 1138 C C . ARG A 1 151 ? -9.854 9.527 -5.873 1.00 98.25 151 ARG A C 1
ATOM 1140 O O . ARG A 1 151 ? -11.035 9.568 -6.200 1.00 98.25 151 ARG A O 1
ATOM 1147 N N . ALA A 1 152 ? -9.266 8.415 -5.434 1.00 97.62 152 ALA A N 1
ATOM 1148 C CA . ALA A 1 152 ? -9.963 7.137 -5.318 1.00 97.62 152 ALA A CA 1
ATOM 1149 C C . ALA A 1 152 ? -10.899 7.073 -4.101 1.00 97.62 152 ALA A C 1
ATOM 1151 O O . ALA A 1 152 ? -12.022 6.589 -4.227 1.00 97.62 152 ALA A O 1
ATOM 1152 N N . PHE A 1 153 ? -10.435 7.555 -2.947 1.00 97.50 153 PHE A N 1
ATOM 1153 C CA . PHE A 1 153 ? -11.158 7.507 -1.675 1.00 97.50 153 PHE A CA 1
ATOM 1154 C C . PHE A 1 153 ? -11.956 8.780 -1.370 1.00 97.50 153 PHE A C 1
ATOM 1156 O O . PHE A 1 153 ? -12.897 8.733 -0.581 1.00 97.50 153 PHE A O 1
ATOM 1163 N N . GLY A 1 154 ? -11.596 9.914 -1.975 1.00 96.62 154 GLY A N 1
ATOM 1164 C CA . GLY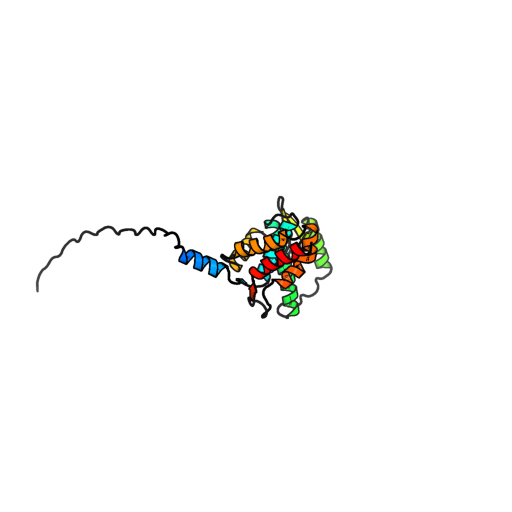 A 1 154 ? -12.250 11.192 -1.718 1.00 96.62 154 GLY A CA 1
ATOM 1165 C C . GLY A 1 154 ? -12.111 11.633 -0.261 1.00 96.62 154 GLY A C 1
ATOM 1166 O O . GLY A 1 154 ? -11.035 11.571 0.332 1.00 96.62 154 GLY A O 1
ATOM 1167 N N . ASP A 1 155 ? -13.222 12.072 0.319 1.00 94.94 155 ASP A N 1
ATOM 1168 C CA . ASP A 1 155 ? -13.339 12.529 1.706 1.00 94.94 155 ASP A CA 1
ATOM 1169 C C . ASP A 1 155 ? -13.240 11.402 2.748 1.00 94.94 155 ASP A C 1
ATOM 1171 O O . ASP A 1 155 ? -13.111 11.681 3.941 1.00 94.94 155 ASP A O 1
ATOM 1175 N N . ARG A 1 156 ? -13.270 10.138 2.303 1.00 96.12 156 ARG A N 1
ATOM 1176 C CA . ARG A 1 156 ? -13.157 8.946 3.153 1.00 96.12 156 ARG A CA 1
ATOM 1177 C C . ARG A 1 156 ? -11.725 8.423 3.296 1.00 96.12 156 ARG A C 1
ATOM 1179 O O . ARG A 1 156 ? -11.534 7.435 3.994 1.00 96.12 156 ARG A O 1
ATOM 1186 N N . LEU A 1 157 ? -10.726 9.051 2.659 1.00 97.50 157 LEU A N 1
ATOM 1187 C CA . LEU A 1 157 ? -9.332 8.581 2.704 1.00 97.50 157 LEU A CA 1
ATOM 1188 C C . LEU A 1 157 ? -8.805 8.462 4.139 1.00 97.50 157 LEU A C 1
ATOM 1190 O O . LEU A 1 157 ? -8.293 7.409 4.507 1.00 97.50 157 LEU A O 1
ATOM 1194 N N . GLU A 1 158 ? -8.959 9.518 4.937 1.00 96.62 158 GLU A N 1
ATOM 1195 C CA . GLU A 1 158 ? -8.454 9.538 6.315 1.00 96.62 158 GLU A CA 1
ATOM 1196 C C . GLU A 1 158 ? -9.197 8.533 7.204 1.00 96.62 158 GLU A C 1
ATOM 1198 O O . GLU A 1 158 ? -8.554 7.800 7.944 1.00 96.62 158 GLU A O 1
ATOM 1203 N N . ASP A 1 159 ? -10.523 8.408 7.057 1.00 95.56 159 ASP A N 1
ATOM 1204 C CA . ASP A 1 159 ? -11.319 7.443 7.833 1.00 95.56 159 ASP A CA 1
ATOM 1205 C C . ASP A 1 159 ? -10.866 5.990 7.554 1.00 95.56 159 ASP A C 1
ATOM 1207 O O . ASP A 1 159 ? -10.803 5.154 8.454 1.00 95.56 159 ASP A O 1
ATOM 1211 N N . VAL A 1 160 ? -10.543 5.672 6.292 1.00 97.69 160 VAL A N 1
ATOM 1212 C CA . VAL A 1 160 ? -10.041 4.342 5.901 1.00 97.69 160 VAL A CA 1
ATOM 1213 C C . VAL A 1 160 ? -8.618 4.126 6.414 1.00 97.69 160 VAL A C 1
ATOM 1215 O O . VAL A 1 160 ? -8.310 3.041 6.911 1.00 97.69 160 VAL A O 1
ATOM 1218 N N . LYS A 1 161 ? -7.752 5.139 6.286 1.00 98.06 161 LYS A N 1
ATOM 1219 C CA . LYS A 1 161 ? -6.368 5.085 6.767 1.00 98.06 161 LYS A CA 1
ATOM 1220 C C . LYS A 1 161 ? -6.334 4.823 8.272 1.00 98.06 161 LYS A C 1
ATOM 1222 O O . LYS A 1 161 ? -5.670 3.882 8.684 1.00 98.06 161 LYS A O 1
ATOM 1227 N N . GLU A 1 162 ? -7.119 5.555 9.057 1.00 96.75 162 GLU A N 1
ATOM 1228 C CA . GLU A 1 162 ? -7.199 5.392 10.514 1.00 96.75 162 GLU A CA 1
ATOM 1229 C C . GLU A 1 162 ? -7.666 3.980 10.916 1.00 96.75 162 GLU A C 1
ATOM 1231 O O . GLU A 1 162 ? -7.098 3.352 11.815 1.00 96.75 162 GLU A O 1
ATOM 1236 N N . ALA A 1 163 ? -8.664 3.432 10.214 1.00 96.56 163 ALA A N 1
ATOM 1237 C CA . ALA A 1 163 ? -9.134 2.067 10.452 1.00 96.56 163 ALA A CA 1
ATOM 1238 C C . ALA A 1 163 ? -8.042 1.021 10.154 1.00 96.56 163 ALA A C 1
ATOM 1240 O O . ALA A 1 163 ? -7.851 0.072 10.918 1.00 96.56 163 ALA A O 1
ATOM 1241 N N . MET A 1 164 ? -7.292 1.206 9.065 1.00 98.44 164 MET A N 1
ATOM 1242 C CA . MET A 1 164 ? -6.146 0.362 8.728 1.00 98.44 164 MET A CA 1
ATOM 1243 C C . MET A 1 164 ? -5.012 0.500 9.750 1.00 98.44 164 MET A C 1
ATOM 1245 O O . MET A 1 164 ? -4.453 -0.508 10.172 1.00 98.44 164 MET A O 1
ATOM 1249 N N . GLU A 1 165 ? -4.681 1.715 10.184 1.00 98.19 165 GLU A N 1
ATOM 1250 C CA . GLU A 1 165 ? -3.647 1.964 11.196 1.00 98.19 165 GLU A CA 1
ATOM 1251 C C . GLU A 1 165 ? -3.993 1.303 12.525 1.00 98.19 165 GLU A C 1
ATOM 1253 O O . GLU A 1 165 ? -3.133 0.678 13.142 1.00 98.19 165 GLU A O 1
ATOM 1258 N N . THR A 1 166 ? -5.264 1.353 12.924 1.00 96.56 166 THR A N 1
ATOM 1259 C CA . THR A 1 166 ? -5.761 0.658 14.116 1.00 96.56 166 THR A CA 1
ATOM 1260 C C . THR A 1 166 ? -5.536 -0.854 14.014 1.00 96.56 166 THR A C 1
ATOM 1262 O O . THR A 1 166 ? -5.017 -1.469 14.948 1.00 96.56 166 THR A O 1
ATOM 1265 N N . LEU A 1 167 ? -5.863 -1.458 12.865 1.00 97.31 167 LEU A N 1
ATOM 1266 C CA . LEU A 1 167 ? -5.604 -2.879 12.615 1.00 97.31 167 LEU A CA 1
ATOM 1267 C C . LEU A 1 167 ? -4.103 -3.203 12.619 1.00 97.31 167 LEU A C 1
ATOM 1269 O O . LEU A 1 167 ? -3.683 -4.182 13.232 1.00 97.31 167 LEU A O 1
ATOM 1273 N N . ALA A 1 168 ? -3.279 -2.388 11.962 1.00 97.75 168 ALA A N 1
ATOM 1274 C CA . ALA A 1 168 ? -1.834 -2.590 11.924 1.00 97.75 168 ALA A CA 1
ATOM 1275 C C . ALA A 1 168 ? -1.186 -2.452 13.311 1.00 97.75 168 ALA A C 1
ATOM 1277 O O . ALA A 1 168 ? -0.286 -3.222 13.653 1.00 97.75 168 ALA A O 1
ATOM 1278 N N . ALA A 1 169 ? -1.658 -1.511 14.130 1.00 96.44 169 ALA A N 1
ATOM 1279 C CA . ALA A 1 169 ? -1.159 -1.268 15.480 1.00 96.44 169 ALA A CA 1
ATOM 1280 C C . ALA A 1 169 ? -1.432 -2.438 16.437 1.00 96.44 169 ALA A C 1
ATOM 1282 O O . ALA A 1 169 ? -0.620 -2.691 17.327 1.00 96.44 169 ALA A O 1
ATOM 1283 N N . ALA A 1 170 ? -2.519 -3.190 16.226 1.00 95.88 170 ALA A N 1
ATOM 1284 C CA . ALA A 1 170 ? -2.805 -4.410 16.981 1.00 95.88 170 ALA A CA 1
ATOM 1285 C C . ALA A 1 170 ? -1.746 -5.510 16.768 1.00 95.88 170 ALA A C 1
ATOM 1287 O O . ALA A 1 170 ? -1.610 -6.408 17.596 1.00 95.88 170 ALA A O 1
ATOM 1288 N N . ILE A 1 171 ? -0.974 -5.447 15.679 1.00 95.44 171 ILE A N 1
ATOM 1289 C CA . ILE A 1 171 ? -0.043 -6.498 15.267 1.00 95.44 171 ILE A CA 1
ATOM 1290 C C . ILE A 1 171 ? 1.402 -6.066 15.564 1.00 95.44 171 ILE A C 1
ATOM 1292 O O . ILE A 1 171 ? 1.766 -4.917 15.287 1.00 95.44 171 ILE A O 1
ATOM 1296 N N . PRO A 1 172 ? 2.266 -6.954 16.094 1.00 94.19 172 PRO A N 1
ATOM 1297 C CA . PRO A 1 172 ? 3.685 -6.645 16.257 1.00 94.19 172 PRO A CA 1
ATOM 1298 C C . PRO A 1 172 ? 4.372 -6.306 14.916 1.00 94.19 172 PRO A C 1
ATOM 1300 O O . PRO A 1 172 ? 4.108 -6.998 13.920 1.00 94.19 172 PRO A O 1
ATOM 1303 N N . PRO A 1 173 ? 5.259 -5.290 14.862 1.00 95.19 173 PRO A N 1
ATOM 1304 C CA . PRO A 1 173 ? 5.971 -4.877 13.644 1.00 95.19 173 PRO A CA 1
ATOM 1305 C C . PRO A 1 173 ? 6.669 -6.020 12.893 1.00 95.19 173 PRO A C 1
ATOM 1307 O O . PRO A 1 173 ? 6.622 -6.110 11.670 1.00 95.19 173 PRO A O 1
ATOM 1310 N N . GLU A 1 174 ? 7.272 -6.954 13.619 1.00 93.56 174 GLU A N 1
ATOM 1311 C CA . GLU A 1 174 ? 8.002 -8.100 13.077 1.00 93.56 174 GLU A CA 1
ATOM 1312 C C . GLU A 1 174 ? 7.084 -9.206 12.527 1.00 93.56 174 GLU A C 1
ATOM 1314 O O . GLU A 1 174 ? 7.520 -10.080 11.769 1.00 93.56 174 GLU A O 1
ATOM 1319 N N . ARG A 1 175 ? 5.795 -9.184 12.891 1.00 95.06 175 ARG A N 1
ATOM 1320 C CA . ARG A 1 175 ? 4.795 -10.155 12.429 1.00 95.06 175 ARG A CA 1
ATOM 1321 C C . ARG A 1 175 ? 3.926 -9.626 11.302 1.00 95.06 175 ARG A C 1
ATOM 1323 O O . ARG A 1 175 ? 3.490 -10.438 10.483 1.00 95.06 175 ARG A O 1
ATOM 1330 N N . ILE A 1 176 ? 3.671 -8.316 11.239 1.00 97.06 176 ILE A N 1
ATOM 1331 C CA . ILE A 1 176 ? 2.661 -7.758 10.330 1.00 97.06 176 ILE A CA 1
ATOM 1332 C C . ILE A 1 176 ? 2.918 -8.130 8.870 1.00 97.06 176 ILE A C 1
ATOM 1334 O O . ILE A 1 176 ? 1.997 -8.588 8.201 1.00 97.06 176 ILE A O 1
ATOM 1338 N N . GLY A 1 177 ? 4.170 -8.077 8.405 1.00 96.44 177 GLY A N 1
ATOM 1339 C CA . GLY A 1 177 ? 4.521 -8.450 7.032 1.00 96.44 177 GLY A CA 1
ATOM 1340 C C . GLY A 1 177 ? 4.105 -9.878 6.651 1.00 96.44 177 GLY A C 1
ATOM 1341 O O . GLY A 1 177 ? 3.732 -10.117 5.510 1.00 96.44 177 GLY A O 1
ATOM 1342 N N . LYS A 1 178 ? 4.086 -10.819 7.606 1.00 96.31 178 LYS A N 1
ATOM 1343 C CA . LYS A 1 178 ? 3.720 -12.227 7.361 1.00 96.31 178 LYS A CA 1
ATOM 1344 C C . LYS A 1 178 ? 2.211 -12.453 7.256 1.00 96.31 178 LYS A C 1
ATOM 1346 O O . LYS A 1 178 ? 1.784 -13.435 6.660 1.00 96.31 178 LYS A O 1
ATOM 1351 N N . VAL A 1 179 ? 1.404 -11.582 7.863 1.00 96.69 179 VAL A N 1
ATOM 1352 C CA . VAL A 1 179 ? -0.061 -11.744 7.950 1.00 96.69 179 VAL A CA 1
ATOM 1353 C C . VAL A 1 179 ? -0.835 -10.697 7.152 1.00 96.69 179 VAL A C 1
ATOM 1355 O O . VAL A 1 179 ? -2.028 -10.875 6.908 1.00 96.69 179 VAL A O 1
ATOM 1358 N N . ALA A 1 180 ? -0.173 -9.624 6.711 1.00 97.56 180 ALA A N 1
ATOM 1359 C CA . ALA A 1 180 ? -0.811 -8.466 6.097 1.00 97.56 180 ALA A CA 1
ATOM 1360 C C . ALA A 1 180 ? -1.644 -8.817 4.862 1.00 97.56 180 ALA A C 1
ATOM 1362 O O . ALA A 1 180 ? -2.743 -8.282 4.697 1.00 97.56 180 ALA A O 1
ATOM 1363 N N . TYR A 1 181 ? -1.161 -9.729 4.011 1.00 97.94 181 TYR A N 1
ATOM 1364 C CA . TYR A 1 181 ? -1.928 -10.134 2.838 1.00 97.94 181 TYR A CA 1
ATOM 1365 C C . TYR A 1 181 ? -3.191 -10.909 3.222 1.00 97.94 181 TYR A C 1
ATOM 1367 O O . TYR A 1 181 ? -4.265 -10.581 2.733 1.00 97.94 181 TYR A O 1
ATOM 1375 N N . HIS A 1 182 ? -3.105 -11.865 4.148 1.00 96.69 182 HIS A N 1
ATOM 1376 C CA . HIS A 1 182 ? -4.278 -12.617 4.606 1.00 96.69 182 HIS A CA 1
ATOM 1377 C C . HIS A 1 182 ? -5.325 -11.719 5.274 1.00 96.69 182 HIS A C 1
ATOM 1379 O O . HIS A 1 182 ? -6.520 -11.908 5.063 1.00 96.69 182 HIS A O 1
ATOM 1385 N N . LEU A 1 183 ? -4.896 -10.701 6.026 1.00 97.06 183 LEU A N 1
ATOM 1386 C CA . LEU A 1 183 ? -5.806 -9.683 6.557 1.00 97.06 183 LEU A CA 1
ATOM 1387 C C . LEU A 1 183 ? -6.481 -8.900 5.432 1.00 97.06 183 LEU A C 1
ATOM 1389 O O . LEU A 1 183 ? -7.703 -8.764 5.438 1.00 97.06 183 LEU A O 1
ATOM 1393 N N . TYR A 1 184 ? -5.711 -8.469 4.430 1.00 98.00 184 TYR A N 1
ATOM 1394 C CA . TYR A 1 184 ? -6.263 -7.830 3.239 1.00 98.00 184 TYR A CA 1
ATOM 1395 C C . TYR A 1 184 ? -7.311 -8.704 2.555 1.00 98.00 184 TYR A C 1
ATOM 1397 O O . TYR A 1 184 ? -8.346 -8.196 2.142 1.00 98.00 184 TYR A O 1
ATOM 1405 N N . GLU A 1 185 ? -7.109 -10.018 2.462 1.00 97.00 185 GLU A N 1
ATOM 1406 C CA . GLU A 1 185 ? -8.113 -10.904 1.870 1.00 97.00 185 GLU A CA 1
ATOM 1407 C C . GLU A 1 185 ? -9.446 -10.917 2.618 1.00 97.00 185 GLU A C 1
ATOM 1409 O O . GLU A 1 185 ? -10.475 -11.096 1.967 1.00 97.00 185 GLU A O 1
ATOM 1414 N N . ARG A 1 186 ? -9.426 -10.697 3.939 1.00 96.62 186 ARG A N 1
ATOM 1415 C CA . ARG A 1 186 ? -10.621 -10.677 4.793 1.00 96.62 186 ARG A CA 1
ATOM 1416 C C . ARG A 1 186 ? -11.426 -9.384 4.667 1.00 96.62 186 ARG A C 1
ATOM 1418 O O . ARG A 1 186 ? -12.645 -9.458 4.722 1.00 96.62 186 ARG A O 1
ATOM 1425 N N . PHE A 1 187 ? -10.775 -8.227 4.511 1.00 96.56 187 PHE A N 1
ATOM 1426 C CA . PHE A 1 187 ? -11.479 -6.932 4.459 1.00 96.56 187 PHE A CA 1
ATOM 1427 C C . PHE A 1 187 ? -11.562 -6.303 3.062 1.00 96.56 187 PHE A C 1
ATOM 1429 O O . PHE A 1 187 ? -12.284 -5.323 2.880 1.00 96.56 187 PHE A O 1
ATOM 1436 N N . ARG A 1 188 ? -10.798 -6.787 2.070 1.00 96.38 188 ARG A N 1
ATOM 1437 C CA . ARG A 1 188 ? -10.807 -6.201 0.719 1.00 96.38 188 ARG A CA 1
ATOM 1438 C C . ARG A 1 188 ? -12.224 -6.210 0.136 1.00 96.38 188 ARG A C 1
ATOM 1440 O O . ARG A 1 188 ? -12.938 -7.192 0.337 1.00 96.38 188 ARG A O 1
ATOM 1447 N N . PRO A 1 189 ? -12.581 -5.210 -0.693 1.00 96.88 189 PRO A N 1
ATOM 1448 C CA . PRO A 1 189 ? -13.847 -5.223 -1.416 1.00 96.88 189 PRO A CA 1
ATOM 1449 C C . PRO A 1 189 ? -14.081 -6.543 -2.146 1.00 96.88 189 PRO A C 1
ATOM 1451 O O . PRO A 1 189 ? -13.129 -7.122 -2.679 1.00 96.88 189 PRO A O 1
ATOM 1454 N N . GLU A 1 190 ? -15.320 -7.019 -2.228 1.00 94.69 190 GLU A N 1
ATOM 1455 C CA . GLU A 1 190 ? -15.652 -8.227 -2.989 1.00 94.69 190 GLU A CA 1
ATOM 1456 C C . GLU A 1 190 ? -15.295 -8.107 -4.481 1.00 94.69 190 GLU A C 1
ATOM 1458 O O . GLU A 1 190 ? -15.050 -7.024 -5.022 1.00 94.69 190 GLU A O 1
ATOM 1463 N N . TRP A 1 191 ? -15.149 -9.255 -5.151 1.00 92.38 191 TRP A N 1
ATOM 1464 C CA . TRP A 1 191 ? -14.789 -9.281 -6.565 1.00 92.38 191 TRP A CA 1
ATOM 1465 C C . TRP A 1 191 ? -16.047 -9.415 -7.409 1.00 92.38 191 TRP A C 1
ATOM 1467 O O . TRP A 1 191 ? -16.686 -10.461 -7.396 1.00 92.38 191 TRP A O 1
ATOM 1477 N N . HIS A 1 192 ? -16.331 -8.401 -8.220 1.00 94.00 192 HIS A N 1
ATOM 1478 C CA . HIS A 1 192 ? -17.465 -8.414 -9.151 1.00 94.00 192 HIS A CA 1
ATOM 1479 C C . HIS A 1 192 ? -17.038 -8.307 -10.624 1.00 94.00 192 HIS A C 1
ATOM 1481 O O . HIS A 1 192 ? -17.805 -7.867 -11.471 1.00 94.00 192 HIS A O 1
ATOM 1487 N N . GLY A 1 193 ? -15.796 -8.673 -10.947 1.00 93.31 193 GLY A N 1
ATOM 1488 C CA . GLY A 1 193 ? -15.206 -8.485 -12.277 1.00 93.31 193 GLY A CA 1
ATOM 1489 C C . GLY A 1 193 ? -14.089 -7.439 -12.311 1.00 93.31 193 GLY A C 1
ATOM 1490 O O . GLY A 1 193 ? -13.757 -6.803 -11.309 1.00 93.31 193 GLY A O 1
ATOM 1491 N N . TRP A 1 194 ? -13.418 -7.330 -13.457 1.00 93.88 194 TRP A N 1
ATOM 1492 C CA . TRP A 1 194 ? -12.291 -6.412 -13.629 1.00 93.88 194 TRP A CA 1
ATOM 1493 C C . TRP A 1 194 ? -12.745 -4.952 -13.589 1.00 93.88 194 TRP A C 1
ATOM 1495 O O . TRP A 1 194 ? -13.696 -4.577 -14.264 1.00 93.88 194 TRP A O 1
ATOM 1505 N N . GLY A 1 195 ? -12.056 -4.120 -12.805 1.00 92.25 195 GLY A N 1
ATOM 1506 C CA . GLY A 1 195 ? -12.360 -2.688 -12.704 1.00 92.25 195 GLY A CA 1
ATOM 1507 C C . GLY A 1 195 ? -13.676 -2.352 -11.991 1.00 92.25 195 GLY A C 1
ATOM 1508 O O . GLY A 1 195 ? -13.968 -1.173 -11.792 1.00 92.25 195 GLY A O 1
ATOM 1509 N N . VAL A 1 196 ? -14.443 -3.351 -11.550 1.00 96.62 196 VAL A N 1
ATOM 1510 C CA . VAL A 1 196 ? -15.698 -3.143 -10.823 1.00 96.62 196 VAL A CA 1
ATOM 1511 C C . VAL A 1 196 ? -15.386 -2.829 -9.358 1.00 96.62 196 VAL A C 1
ATOM 1513 O O . VAL A 1 196 ? -14.476 -3.414 -8.761 1.00 96.62 196 VAL A O 1
ATOM 1516 N N . LYS A 1 197 ? -16.091 -1.842 -8.800 1.00 97.12 197 LYS A N 1
ATOM 1517 C CA . LYS A 1 197 ? -15.975 -1.452 -7.389 1.00 97.12 197 LYS A CA 1
ATOM 1518 C C . LYS A 1 197 ? -16.791 -2.406 -6.517 1.00 97.12 197 LYS A C 1
ATOM 1520 O O . LYS A 1 197 ? -17.818 -2.904 -6.962 1.00 97.12 197 LYS A O 1
ATOM 1525 N N . GLY A 1 198 ? -16.338 -2.612 -5.288 1.00 97.06 198 GLY A N 1
ATOM 1526 C CA . GLY A 1 198 ? -17.082 -3.317 -4.247 1.00 97.06 198 GLY A CA 1
ATOM 1527 C C . GLY A 1 198 ? -17.109 -2.492 -2.965 1.00 97.06 198 GLY A C 1
ATOM 1528 O O . GLY A 1 198 ? -16.492 -1.426 -2.893 1.00 97.06 198 GLY A O 1
ATOM 1529 N N . GLU A 1 199 ? -17.811 -2.989 -1.959 1.00 97.12 199 GLU A N 1
ATOM 1530 C CA . GLU A 1 199 ? -17.915 -2.338 -0.655 1.00 97.12 199 GLU A CA 1
ATOM 1531 C C . GLU A 1 199 ? -16.710 -2.670 0.232 1.00 97.12 199 GLU A C 1
ATOM 1533 O O . GLU A 1 199 ? -16.343 -3.831 0.393 1.00 97.12 199 GLU A O 1
ATOM 1538 N N . LEU A 1 200 ? -16.086 -1.641 0.802 1.00 97.38 200 LEU A N 1
ATOM 1539 C CA . LEU A 1 200 ? -15.126 -1.749 1.897 1.00 97.38 200 LEU A CA 1
ATOM 1540 C C . LEU A 1 200 ? -15.840 -1.397 3.204 1.00 97.38 200 LEU A C 1
ATOM 1542 O O . LEU A 1 200 ? -16.217 -0.239 3.408 1.00 97.38 200 LEU A O 1
ATOM 1546 N N . ASP A 1 201 ? -15.999 -2.383 4.081 1.00 94.56 201 ASP A N 1
ATOM 1547 C CA . ASP A 1 201 ? -16.602 -2.201 5.400 1.00 94.56 201 ASP A CA 1
ATOM 1548 C C . ASP A 1 201 ? -15.549 -1.802 6.447 1.00 94.56 201 ASP A C 1
ATOM 1550 O O . ASP A 1 201 ? -14.646 -2.571 6.786 1.00 94.56 201 ASP A O 1
ATOM 1554 N N . LEU A 1 202 ? -15.676 -0.584 6.980 1.00 92.81 202 LEU A N 1
ATOM 1555 C CA . LEU A 1 202 ? -14.795 -0.091 8.041 1.00 92.81 202 LEU A CA 1
ATOM 1556 C C . LEU A 1 202 ? -15.107 -0.725 9.404 1.00 92.81 202 LEU A C 1
ATOM 1558 O O . LEU A 1 202 ? -14.211 -0.821 10.242 1.00 92.81 202 LEU A O 1
ATOM 1562 N N . GLY A 1 203 ? -16.342 -1.193 9.624 1.00 89.69 203 GLY A N 1
ATOM 1563 C CA . GLY A 1 203 ? -16.709 -1.937 10.830 1.00 89.69 203 GLY A CA 1
ATOM 1564 C C . GLY A 1 203 ? -15.968 -3.271 10.908 1.00 89.69 203 GLY A C 1
ATOM 1565 O O . GLY A 1 203 ? -15.384 -3.595 11.943 1.00 89.69 203 GLY A O 1
ATOM 1566 N N . GLY A 1 204 ? -15.896 -3.994 9.787 1.00 89.12 204 GLY A N 1
ATOM 1567 C CA . GLY A 1 204 ? -15.099 -5.211 9.647 1.00 89.12 204 GLY A CA 1
ATOM 1568 C C . GLY A 1 204 ? -13.609 -5.009 9.947 1.00 89.12 204 GLY A C 1
ATOM 1569 O O . GLY A 1 204 ? -13.021 -5.825 10.653 1.00 89.12 204 GLY A O 1
ATOM 1570 N N . LEU A 1 205 ? -12.997 -3.907 9.493 1.00 91.00 205 LEU A N 1
ATOM 1571 C CA . LEU A 1 205 ? -11.604 -3.565 9.837 1.00 91.00 205 LEU A CA 1
ATOM 1572 C C . LEU A 1 205 ? -11.401 -3.412 11.353 1.00 91.00 205 LEU A C 1
ATOM 1574 O O . LEU A 1 205 ? -10.440 -3.952 11.903 1.00 91.00 205 LEU A O 1
ATOM 1578 N N . ALA A 1 206 ? -12.318 -2.719 12.033 1.00 87.56 206 ALA A N 1
ATOM 1579 C CA . ALA A 1 206 ? -12.255 -2.541 13.482 1.00 87.56 206 ALA A CA 1
ATOM 1580 C C . ALA A 1 206 ? -12.434 -3.869 14.240 1.00 87.56 206 ALA A C 1
ATOM 1582 O O . ALA A 1 206 ? -11.712 -4.127 15.203 1.00 87.56 206 ALA A O 1
ATOM 1583 N N . ALA A 1 207 ? -13.345 -4.736 13.786 1.00 90.50 207 ALA A N 1
ATOM 1584 C CA . ALA A 1 207 ? -13.541 -6.062 14.372 1.00 90.50 207 ALA A CA 1
ATOM 1585 C C . ALA A 1 207 ? -12.287 -6.943 14.230 1.00 90.50 207 ALA A C 1
ATOM 1587 O O . ALA A 1 207 ? -11.863 -7.573 15.194 1.00 90.50 207 ALA A O 1
ATOM 1588 N N . LEU A 1 208 ? -11.622 -6.913 13.067 1.00 93.19 208 LEU A N 1
ATOM 1589 C CA . LEU A 1 208 ? -10.358 -7.631 12.855 1.00 93.19 208 LEU A CA 1
ATOM 1590 C C . LEU A 1 208 ? -9.255 -7.193 13.826 1.00 93.19 208 LEU A C 1
ATOM 1592 O O . LEU A 1 208 ? -8.458 -8.025 14.261 1.00 93.19 208 LEU A O 1
ATOM 1596 N N . ALA A 1 209 ? -9.197 -5.901 14.155 1.00 91.12 209 ALA A N 1
ATOM 1597 C CA . ALA A 1 209 ? -8.221 -5.377 15.104 1.00 91.12 209 ALA A CA 1
ATOM 1598 C C . ALA A 1 209 ? -8.468 -5.930 16.518 1.00 91.12 209 ALA A C 1
ATOM 1600 O O . ALA A 1 209 ? -7.524 -6.349 17.189 1.00 91.12 209 ALA A O 1
ATOM 1601 N N . GLN A 1 210 ? -9.735 -5.987 16.938 1.00 88.94 210 GLN A N 1
ATOM 1602 C CA . GLN A 1 210 ? -10.143 -6.540 18.234 1.00 88.94 210 GLN A CA 1
ATOM 1603 C C . GLN A 1 210 ? -9.875 -8.046 18.323 1.00 88.94 210 GLN A C 1
ATOM 1605 O O . GLN A 1 210 ? -9.303 -8.506 19.311 1.00 88.94 210 GLN A O 1
ATOM 1610 N N . ASP A 1 211 ? -10.219 -8.804 17.276 1.00 90.19 211 ASP A N 1
ATOM 1611 C CA . ASP A 1 211 ? -9.958 -10.246 17.196 1.00 90.19 211 ASP A CA 1
ATOM 1612 C C . ASP A 1 211 ? -8.474 -10.551 17.410 1.00 90.19 211 ASP A C 1
ATOM 1614 O O . ASP A 1 211 ? -8.118 -11.463 18.157 1.00 90.19 211 ASP A O 1
ATOM 1618 N N . TRP A 1 212 ? -7.601 -9.774 16.763 1.00 85.44 212 TRP A N 1
ATOM 1619 C CA . TRP A 1 212 ? -6.163 -9.962 16.882 1.00 85.44 212 TRP A CA 1
ATOM 1620 C C . TRP A 1 212 ? -5.670 -9.693 18.306 1.00 85.44 212 TRP A C 1
ATOM 1622 O O . TRP A 1 212 ? -4.902 -10.484 18.841 1.00 85.44 212 TRP A O 1
ATOM 1632 N N . GLN A 1 213 ? -6.149 -8.625 18.947 1.00 80.19 213 GLN A N 1
ATOM 1633 C CA . GLN A 1 213 ? -5.794 -8.301 20.333 1.00 80.19 213 GLN A CA 1
ATOM 1634 C C . GLN A 1 213 ? -6.256 -9.364 21.337 1.00 80.19 213 GLN A C 1
ATOM 1636 O O . GLN A 1 213 ? -5.610 -9.543 22.362 1.00 80.19 213 GLN A O 1
ATOM 1641 N N . ALA A 1 214 ? -7.351 -10.073 21.054 1.00 76.00 214 ALA A N 1
ATOM 1642 C CA . ALA A 1 214 ? -7.882 -11.107 21.939 1.00 76.00 214 ALA A CA 1
ATOM 1643 C C . ALA A 1 214 ? -7.114 -12.445 21.883 1.00 76.00 214 ALA A C 1
ATOM 1645 O O . ALA A 1 214 ? -7.318 -13.290 22.752 1.00 76.00 214 ALA A O 1
ATOM 1646 N N . HIS A 1 215 ? -6.265 -12.657 20.869 1.00 67.75 215 HIS A N 1
ATOM 1647 C CA . HIS A 1 215 ? -5.587 -13.938 20.600 1.00 67.75 215 HIS A CA 1
ATOM 1648 C C . HIS A 1 215 ? -4.050 -13.829 20.576 1.00 67.75 215 HIS A C 1
ATOM 1650 O O . HIS A 1 215 ? -3.373 -14.756 20.118 1.00 67.75 215 HIS A O 1
ATOM 1656 N N . VAL A 1 216 ? -3.504 -12.699 21.032 1.00 57.84 216 VAL A N 1
ATOM 1657 C CA . VAL A 1 216 ? -2.069 -12.481 21.292 1.00 57.84 216 VAL A CA 1
ATOM 1658 C C . VAL A 1 216 ? -1.828 -12.575 22.790 1.00 57.84 216 VAL A C 1
ATOM 1660 O O . VAL A 1 216 ? -0.822 -13.221 23.156 1.00 57.84 216 VAL A O 1
#

Radius of gyration: 26.37 Å; Cα contacts (8 Å, |Δi|>4): 253; chains: 1; bounding box: 70×80×59 Å